Protein AF-A0A8C7WS05-F1 (afdb_monomer_lite)

InterPro domains:
  IPR001604 DNA/RNA non-specific endonuclease/pyrophosphatase/phosphodiesterase domain [PF01223] (10-135)
  IPR001604 DNA/RNA non-specific endonuclease/pyrophosphatase/phosphodiesterase domain [SM00892] (2-169)
  IPR020821 ENPP1-3/EXOG-like, endonuclease/phosphodiesterase domain [SM00477] (4-166)
  IPR039015 Endonuclease domain-containing 1 protein [PTHR21472] (6-202)
  IPR044925 His-Me finger superfamily [SSF54060] (11-154)
  IPR044929 DNA/RNA non-specific endonuclease superfamily [G3DSA:3.40.570.10] (1-178)

Sequence (206 aa):
MKTDNKKQGAYKNQASNFDYKNNGIYDRGHLCPRSYGSTPTAKTSTFTLTNVVPQVESFNQGSWEKMETCVKCFMEKFCKNNNGVTEGYVVTGAQPGTEKLKNRVNIPSLMWSAFCCYSDDQKEWLASAHWGENVPDEPKDKYLQTKSLNDLNEAMNKLYKDLKEKTFSVFPGTKCPPDMNVAMSYPKLDKSCKCPPPTFKQRQTK

Organism: NCBI:txid183150

Radius of gyration: 19.46 Å; chains: 1; bounding box: 47×50×61 Å

Structure (mmCIF, N/CA/C/O backbone):
data_AF-A0A8C7WS05-F1
#
_entry.id   AF-A0A8C7WS05-F1
#
loop_
_atom_site.group_PDB
_atom_site.id
_atom_site.type_symbol
_atom_site.label_atom_id
_atom_site.label_alt_id
_atom_site.label_comp_id
_atom_site.label_asym_id
_atom_site.label_entity_id
_atom_site.label_seq_id
_atom_site.pdbx_PDB_ins_code
_atom_site.Cartn_x
_atom_site.Cartn_y
_atom_site.Cartn_z
_atom_site.occupancy
_atom_site.B_iso_or_equiv
_atom_site.auth_seq_id
_atom_site.auth_comp_id
_atom_site.auth_asym_id
_atom_site.auth_atom_id
_atom_site.pdbx_PDB_model_num
ATOM 1 N N . MET A 1 1 ? 27.016 -33.790 -0.351 1.00 34.72 1 MET A N 1
ATOM 2 C CA . MET A 1 1 ? 26.845 -32.377 -0.755 1.00 34.72 1 MET A CA 1
ATOM 3 C C . MET A 1 1 ? 25.880 -32.332 -1.927 1.00 34.72 1 MET A C 1
ATOM 5 O O . MET A 1 1 ? 26.248 -32.754 -3.013 1.00 34.72 1 MET A O 1
ATOM 9 N N . LYS A 1 2 ? 24.622 -31.937 -1.694 1.00 35.09 2 LYS A N 1
ATOM 10 C CA . LYS A 1 2 ? 23.654 -31.732 -2.778 1.00 35.09 2 LYS A CA 1
ATOM 11 C C . LYS A 1 2 ? 23.956 -30.372 -3.402 1.00 35.09 2 LYS A C 1
ATOM 13 O O . LYS A 1 2 ? 24.044 -29.378 -2.692 1.00 35.09 2 LYS A O 1
ATOM 18 N N . THR A 1 3 ? 24.200 -30.362 -4.701 1.00 35.72 3 THR A N 1
ATOM 19 C CA . THR A 1 3 ? 24.420 -29.164 -5.508 1.00 35.72 3 THR A CA 1
ATOM 20 C C . THR A 1 3 ? 23.175 -28.281 -5.452 1.00 35.72 3 THR A C 1
ATOM 22 O O . THR A 1 3 ? 22.155 -28.604 -6.057 1.00 35.72 3 THR A O 1
ATOM 25 N N . ASP A 1 4 ? 23.247 -27.174 -4.712 1.00 40.66 4 ASP A N 1
ATOM 26 C CA . ASP A 1 4 ? 22.231 -26.126 -4.759 1.00 40.66 4 ASP A CA 1
ATOM 27 C C . ASP A 1 4 ? 22.219 -25.530 -6.172 1.00 40.66 4 ASP A C 1
ATOM 29 O O . ASP A 1 4 ? 23.171 -24.865 -6.589 1.00 40.66 4 ASP A O 1
ATOM 33 N N . ASN A 1 5 ? 21.116 -25.731 -6.894 1.00 40.53 5 ASN A N 1
ATOM 34 C CA . ASN A 1 5 ? 20.777 -25.108 -8.180 1.00 40.53 5 ASN A CA 1
ATOM 35 C C . ASN A 1 5 ? 20.572 -23.578 -8.057 1.00 40.53 5 ASN A C 1
ATOM 37 O O . ASN A 1 5 ? 19.619 -23.001 -8.571 1.00 40.53 5 ASN A O 1
ATOM 41 N N . LYS A 1 6 ? 21.476 -22.873 -7.372 1.00 45.69 6 LYS A N 1
ATOM 42 C CA . LYS A 1 6 ? 21.420 -21.427 -7.110 1.00 45.69 6 LYS A CA 1
ATOM 43 C C . LYS A 1 6 ? 21.792 -20.557 -8.316 1.00 45.69 6 LYS A C 1
ATOM 45 O O . LYS A 1 6 ? 21.795 -19.334 -8.184 1.00 45.69 6 LYS A O 1
ATOM 50 N N . LYS A 1 7 ? 22.121 -21.145 -9.476 1.00 48.41 7 LYS A N 1
ATOM 51 C CA . LYS A 1 7 ? 22.611 -20.391 -10.644 1.00 48.41 7 LYS A CA 1
ATOM 52 C C . LYS A 1 7 ? 21.631 -20.187 -11.800 1.00 48.41 7 LYS A C 1
ATOM 54 O O . LYS A 1 7 ? 21.885 -19.270 -12.565 1.00 48.41 7 LYS A O 1
ATOM 59 N N . GLN A 1 8 ? 20.515 -20.900 -11.918 1.00 55.56 8 GLN A N 1
ATOM 60 C CA . GLN A 1 8 ? 19.557 -20.688 -13.017 1.00 55.56 8 GLN A CA 1
ATOM 61 C C . GLN A 1 8 ? 18.208 -21.297 -12.633 1.00 55.56 8 GLN A C 1
ATOM 63 O O . GLN A 1 8 ? 18.103 -22.501 -12.439 1.00 55.56 8 GLN A O 1
ATOM 68 N N . GLY A 1 9 ? 17.174 -20.474 -12.497 1.00 55.72 9 GLY A N 1
ATOM 69 C CA . GLY A 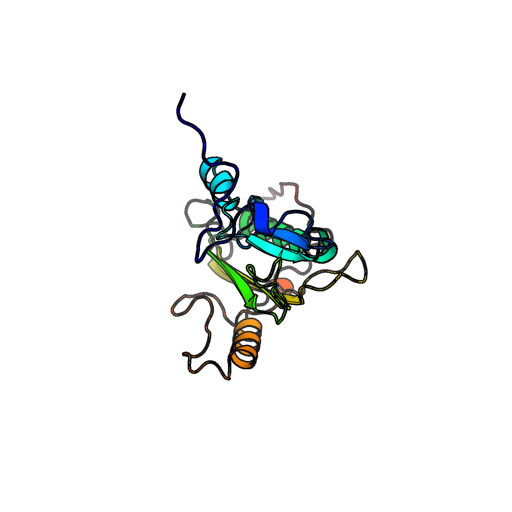1 9 ? 15.849 -20.954 -12.118 1.00 55.72 9 GLY A CA 1
ATOM 70 C C . GLY A 1 9 ? 14.818 -19.854 -12.258 1.00 55.72 9 GLY A C 1
ATOM 71 O O . GLY A 1 9 ? 14.294 -19.348 -11.271 1.00 55.72 9 GLY A O 1
ATOM 72 N N . ALA A 1 10 ? 14.586 -19.423 -13.492 1.00 63.16 10 ALA A N 1
ATOM 73 C CA . ALA A 1 10 ? 13.460 -18.569 -13.811 1.00 63.16 10 ALA A CA 1
ATOM 74 C C . ALA A 1 10 ? 12.171 -19.379 -13.590 1.00 63.16 10 ALA A C 1
ATOM 76 O O . ALA A 1 10 ? 11.814 -20.214 -14.419 1.00 63.16 10 ALA A O 1
ATOM 77 N N . TYR A 1 11 ? 11.484 -19.177 -12.464 1.00 77.81 11 TYR A N 1
ATOM 78 C CA . TYR A 1 11 ? 10.151 -19.752 -12.265 1.00 77.81 11 TYR A CA 1
ATOM 79 C C . TYR A 1 11 ? 9.223 -19.256 -13.381 1.00 77.81 11 TYR A C 1
ATOM 81 O O . TYR A 1 11 ? 9.260 -18.081 -13.731 1.00 77.81 11 TYR A O 1
ATOM 89 N N . LYS A 1 12 ? 8.396 -20.116 -13.984 1.00 82.75 12 LYS A N 1
ATOM 90 C CA . LYS A 1 12 ? 7.615 -19.722 -15.174 1.00 82.75 12 LYS A CA 1
ATOM 91 C C . LYS A 1 12 ? 6.660 -18.551 -14.898 1.00 82.75 12 LYS A C 1
ATOM 93 O O . LYS A 1 12 ? 6.641 -17.598 -15.667 1.00 82.75 12 LYS A O 1
ATOM 98 N N . ASN A 1 13 ? 5.936 -18.614 -13.781 1.00 87.56 13 ASN A N 1
ATOM 99 C CA . ASN A 1 13 ? 4.863 -17.675 -13.428 1.00 87.56 13 ASN A CA 1
ATOM 100 C C . ASN A 1 13 ? 5.180 -16.849 -12.168 1.00 87.56 13 ASN A C 1
ATOM 102 O O . ASN A 1 13 ? 4.275 -16.297 -11.552 1.00 87.56 13 ASN A O 1
ATOM 106 N N . GLN A 1 14 ? 6.446 -16.803 -11.745 1.00 88.56 14 GLN A N 1
ATOM 107 C CA . GLN A 1 14 ? 6.856 -16.096 -10.534 1.00 88.56 14 GLN A CA 1
ATOM 108 C C . GLN A 1 14 ? 8.210 -15.415 -10.737 1.00 88.56 14 GLN A C 1
ATOM 110 O O . GLN A 1 14 ? 9.072 -15.893 -11.481 1.00 88.56 14 GLN A O 1
ATOM 115 N N . ALA A 1 15 ? 8.399 -14.291 -10.053 1.00 92.81 15 ALA A N 1
ATOM 116 C CA . ALA A 1 15 ? 9.675 -13.605 -10.013 1.00 92.81 15 ALA A CA 1
ATOM 117 C C . ALA A 1 15 ? 10.734 -14.399 -9.230 1.00 92.81 15 ALA A C 1
ATOM 119 O O . ALA A 1 15 ? 10.452 -15.159 -8.302 1.00 92.81 15 ALA A O 1
ATOM 120 N N . SER A 1 16 ? 11.986 -14.172 -9.593 1.00 93.19 16 SER A N 1
ATOM 121 C CA . SER A 1 16 ? 13.177 -14.677 -8.926 1.00 93.19 16 SER A CA 1
ATOM 122 C C . SER A 1 16 ? 14.056 -13.509 -8.478 1.00 93.19 16 SER A C 1
ATOM 124 O O . SER A 1 16 ? 13.946 -12.389 -8.978 1.00 93.19 16 SER A O 1
ATOM 126 N N . ASN A 1 17 ? 15.007 -13.765 -7.578 1.00 91.88 17 ASN A N 1
ATOM 127 C CA . ASN A 1 17 ? 15.977 -12.741 -7.175 1.00 91.88 17 ASN A CA 1
ATOM 128 C C . ASN A 1 17 ? 16.785 -12.187 -8.359 1.00 91.88 17 ASN A C 1
ATOM 130 O O . ASN A 1 17 ? 17.286 -11.068 -8.278 1.00 91.88 17 ASN A O 1
ATOM 134 N N . PHE A 1 18 ? 16.937 -12.965 -9.435 1.00 91.25 18 PHE A N 1
ATOM 135 C CA . PHE A 1 18 ? 17.626 -12.518 -10.637 1.00 91.25 18 PHE A CA 1
ATOM 136 C C . PHE A 1 18 ? 16.859 -11.404 -11.349 1.00 91.25 18 PHE A C 1
ATOM 138 O O . PHE A 1 18 ? 17.498 -10.485 -11.854 1.00 91.25 18 PHE A O 1
ATOM 145 N N . ASP A 1 19 ? 15.525 -11.438 -11.343 1.00 93.00 19 ASP A N 1
ATOM 146 C CA . ASP A 1 19 ? 14.687 -10.449 -12.031 1.00 93.00 19 ASP A CA 1
ATOM 147 C C . ASP A 1 19 ? 14.886 -9.029 -11.466 1.00 93.00 19 ASP A C 1
ATOM 149 O O . ASP A 1 19 ? 14.880 -8.059 -12.217 1.00 93.00 19 ASP A O 1
ATOM 153 N N . TYR A 1 20 ? 15.213 -8.927 -10.172 1.00 93.38 20 TYR A N 1
ATOM 154 C CA . TYR A 1 20 ? 15.467 -7.674 -9.449 1.00 93.38 20 TYR A CA 1
ATOM 155 C C . TYR A 1 20 ? 16.956 -7.295 -9.320 1.00 93.38 20 TYR A C 1
ATOM 157 O O . TYR A 1 20 ? 17.299 -6.417 -8.538 1.00 93.38 20 TYR A O 1
ATOM 165 N N . LYS A 1 21 ? 17.885 -7.967 -10.016 1.00 90.38 21 LYS A N 1
ATOM 166 C CA . LYS A 1 21 ? 19.298 -7.525 -10.044 1.00 90.38 21 LYS A CA 1
ATOM 167 C C . LYS A 1 21 ? 19.491 -6.380 -11.037 1.00 90.38 21 LYS A C 1
ATOM 169 O O . LYS A 1 21 ? 19.059 -6.538 -12.179 1.00 90.38 21 LYS A O 1
ATOM 174 N N . ASN A 1 22 ? 20.248 -5.347 -10.658 1.00 88.00 22 ASN A N 1
ATOM 175 C CA . ASN A 1 22 ? 20.546 -4.166 -11.486 1.00 88.00 22 ASN A CA 1
ATOM 176 C C . ASN A 1 22 ? 19.261 -3.488 -11.990 1.00 88.00 22 ASN A C 1
ATOM 178 O O . ASN A 1 22 ? 19.106 -3.214 -13.175 1.00 88.00 22 ASN A O 1
ATOM 182 N N . ASN A 1 23 ? 18.310 -3.296 -11.082 1.00 85.94 23 ASN A N 1
ATOM 183 C CA . ASN A 1 23 ? 16.958 -2.801 -11.327 1.00 85.94 23 ASN A CA 1
ATOM 184 C C . ASN A 1 23 ? 16.858 -1.264 -11.389 1.00 85.94 23 ASN A C 1
ATOM 186 O O . ASN A 1 23 ? 15.754 -0.736 -11.344 1.00 85.94 23 ASN A O 1
ATOM 190 N N . GLY A 1 24 ? 17.975 -0.547 -11.545 1.00 92.88 24 GLY A N 1
ATOM 191 C CA . GLY A 1 24 ? 17.982 0.907 -11.725 1.00 92.88 24 GLY A CA 1
ATOM 192 C C . GLY A 1 24 ? 17.381 1.639 -10.526 1.00 92.88 24 GLY A C 1
ATOM 193 O O . GLY A 1 24 ? 17.821 1.423 -9.405 1.00 92.88 24 GLY A O 1
ATOM 194 N N . ILE A 1 25 ? 16.375 2.477 -10.783 1.00 95.00 25 ILE A N 1
ATOM 195 C CA . ILE A 1 25 ? 15.677 3.294 -9.775 1.00 95.00 25 ILE A CA 1
ATOM 196 C C . ILE A 1 25 ? 14.592 2.534 -8.999 1.00 95.00 25 ILE A C 1
ATOM 198 O O . ILE A 1 25 ? 13.807 3.156 -8.289 1.00 95.00 25 ILE A O 1
ATOM 202 N N . TYR A 1 26 ? 14.447 1.226 -9.213 1.00 97.75 26 TYR A N 1
ATOM 203 C CA . TYR A 1 26 ? 13.379 0.447 -8.598 1.00 97.75 26 TYR A CA 1
ATOM 204 C C . TYR A 1 26 ? 13.892 -0.305 -7.377 1.00 97.75 26 TYR A C 1
ATOM 206 O O . TYR A 1 26 ? 14.871 -1.038 -7.454 1.00 97.75 26 TYR A O 1
ATOM 214 N N . ASP A 1 27 ? 13.157 -0.225 -6.282 1.00 97.38 27 ASP A N 1
ATOM 215 C CA . ASP A 1 27 ? 13.285 -1.081 -5.118 1.00 97.38 27 ASP A CA 1
ATOM 216 C C . ASP A 1 27 ? 12.450 -2.359 -5.250 1.00 97.38 27 ASP A C 1
ATOM 218 O O . ASP A 1 27 ? 11.583 -2.522 -6.116 1.00 97.38 27 ASP A O 1
ATOM 222 N N . ARG A 1 28 ? 12.706 -3.286 -4.324 1.00 97.44 28 ARG A N 1
ATOM 223 C CA . ARG A 1 28 ? 11.792 -4.386 -3.997 1.00 97.44 28 ARG A CA 1
ATOM 224 C C . ARG A 1 28 ? 10.699 -3.866 -3.058 1.00 97.44 28 ARG A C 1
ATOM 226 O O . ARG A 1 28 ? 10.760 -4.099 -1.850 1.00 97.44 28 ARG A O 1
ATOM 233 N N . GLY A 1 29 ? 9.725 -3.161 -3.625 1.00 97.62 29 GLY A N 1
ATOM 234 C CA . GLY A 1 29 ? 8.589 -2.601 -2.895 1.00 97.62 29 GLY A CA 1
ATOM 235 C C . GLY A 1 29 ? 7.668 -3.697 -2.377 1.00 97.62 29 GLY A C 1
ATOM 236 O O . GLY A 1 29 ? 7.198 -4.525 -3.159 1.00 97.62 29 GLY A O 1
ATOM 237 N N . HIS A 1 30 ? 7.442 -3.743 -1.065 1.00 97.75 30 HIS A N 1
ATOM 238 C CA . HIS A 1 30 ? 6.565 -4.742 -0.456 1.00 97.75 30 HIS A CA 1
ATOM 239 C C . HIS A 1 30 ? 5.108 -4.286 -0.574 1.00 97.75 30 HIS A C 1
ATOM 241 O O . HIS A 1 30 ? 4.800 -3.139 -0.277 1.00 97.75 30 HIS A O 1
ATOM 247 N N . LEU A 1 31 ? 4.201 -5.185 -0.959 1.00 97.56 31 LEU A N 1
ATOM 248 C CA . LEU A 1 31 ? 2.765 -4.896 -0.945 1.00 97.56 31 LEU A CA 1
ATOM 249 C C . LEU A 1 31 ? 2.235 -4.918 0.493 1.00 97.56 31 LEU A C 1
ATOM 251 O O . LEU A 1 31 ? 1.620 -3.957 0.948 1.00 97.56 31 LEU A O 1
ATOM 255 N N . CYS A 1 32 ? 2.490 -6.012 1.215 1.00 96.00 32 CYS A N 1
ATOM 256 C CA . CYS A 1 32 ? 2.273 -6.119 2.653 1.00 96.00 32 CYS A CA 1
ATOM 257 C C . CYS A 1 32 ? 3.589 -5.812 3.386 1.00 96.00 32 CYS A C 1
ATOM 259 O O . CYS A 1 32 ? 4.535 -6.610 3.280 1.00 96.00 32 CYS A O 1
ATOM 261 N N . PRO A 1 33 ? 3.691 -4.689 4.116 1.00 95.62 33 PRO A N 1
ATOM 262 C CA . PRO A 1 33 ? 4.947 -4.276 4.718 1.00 95.62 33 PRO A CA 1
ATOM 263 C C . PRO A 1 33 ? 5.327 -5.146 5.910 1.00 95.62 33 PRO A C 1
ATOM 265 O O . PRO A 1 33 ? 4.514 -5.490 6.774 1.00 95.62 33 PRO A O 1
ATOM 268 N N . ARG A 1 34 ? 6.630 -5.414 6.038 1.00 94.75 34 ARG A N 1
ATOM 269 C CA . ARG A 1 34 ? 7.207 -6.125 7.189 1.00 94.75 34 ARG A CA 1
ATOM 270 C C . ARG A 1 34 ? 6.786 -5.508 8.525 1.00 94.75 34 ARG A C 1
ATOM 272 O O . ARG A 1 34 ? 6.642 -6.222 9.517 1.00 94.75 34 ARG A O 1
ATOM 279 N N . SER A 1 35 ? 6.642 -4.185 8.580 1.00 92.94 35 SER A N 1
ATOM 280 C CA . SER A 1 35 ? 6.364 -3.442 9.812 1.00 92.94 35 SER A CA 1
ATOM 281 C C . SER A 1 35 ? 5.022 -3.814 10.455 1.00 92.94 35 SER A C 1
ATOM 283 O O . SER A 1 35 ? 4.886 -3.603 11.664 1.00 92.94 35 SER A O 1
ATOM 285 N N . TYR A 1 36 ? 4.081 -4.395 9.698 1.00 93.75 36 TYR A N 1
ATOM 286 C CA . TYR A 1 36 ? 2.746 -4.786 10.175 1.00 93.75 36 TYR A CA 1
ATOM 287 C C . TYR A 1 36 ? 2.731 -6.190 10.792 1.00 93.75 36 TYR A C 1
ATOM 289 O O . TYR A 1 36 ? 1.821 -6.532 11.543 1.00 93.75 36 TYR A O 1
ATOM 297 N N . GLY A 1 37 ? 3.755 -7.009 10.531 1.00 92.12 37 GLY A N 1
ATOM 298 C CA . GLY A 1 37 ? 3.871 -8.337 11.128 1.00 92.12 37 GLY A CA 1
ATOM 299 C C . GLY A 1 37 ? 4.088 -8.265 12.643 1.00 92.12 37 GLY A C 1
ATOM 300 O O . GLY A 1 37 ? 5.036 -7.633 13.112 1.00 92.12 37 GLY A O 1
ATOM 301 N N . SER A 1 38 ? 3.256 -8.964 13.414 1.00 89.25 38 SER A N 1
ATOM 302 C CA . SER A 1 38 ? 3.345 -9.023 14.882 1.00 89.25 38 SER A CA 1
ATOM 303 C C . SER A 1 38 ? 4.382 -10.033 15.392 1.00 89.25 38 SER A C 1
ATOM 305 O O . SER A 1 38 ? 4.962 -9.837 16.458 1.00 89.25 38 SER A O 1
ATOM 307 N N . THR A 1 39 ? 4.684 -11.080 14.617 1.00 94.25 39 THR A N 1
ATOM 308 C CA . THR A 1 39 ? 5.643 -12.140 14.980 1.00 94.25 39 THR A CA 1
ATOM 309 C C . THR A 1 39 ? 6.856 -12.171 14.041 1.00 94.25 39 THR A C 1
ATOM 311 O O . THR A 1 39 ? 6.765 -11.714 12.898 1.00 94.25 39 THR A O 1
ATOM 314 N N . PRO A 1 40 ? 8.006 -12.736 14.460 1.00 96.00 40 PRO A N 1
ATOM 315 C CA . PRO A 1 40 ? 9.160 -12.923 13.574 1.00 96.00 40 PRO A CA 1
ATOM 316 C C . PRO A 1 40 ? 8.836 -13.723 12.305 1.00 96.00 40 PRO A C 1
ATOM 318 O O . PRO A 1 40 ? 9.321 -13.384 11.224 1.00 96.00 40 PRO A O 1
ATOM 321 N N . THR A 1 41 ? 7.975 -14.738 12.417 1.00 97.00 41 THR A N 1
ATOM 322 C CA . THR A 1 41 ? 7.514 -15.546 11.280 1.00 97.00 41 THR A CA 1
ATOM 323 C C . THR A 1 41 ? 6.681 -14.710 10.313 1.00 97.00 41 THR A C 1
ATOM 325 O O . THR A 1 41 ? 6.981 -14.704 9.122 1.00 97.00 41 THR A O 1
ATOM 328 N N . ALA A 1 42 ? 5.715 -13.931 10.818 1.00 94.56 42 ALA A N 1
ATOM 329 C CA . ALA A 1 42 ? 4.898 -13.037 9.993 1.00 94.56 42 ALA A CA 1
ATOM 330 C C . ALA A 1 42 ? 5.746 -11.962 9.295 1.00 94.56 42 ALA A C 1
ATOM 332 O O . ALA A 1 42 ? 5.546 -11.663 8.123 1.00 94.56 42 ALA A O 1
ATOM 333 N N . LYS A 1 43 ? 6.751 -11.409 9.986 1.00 95.31 43 LYS A N 1
ATOM 334 C CA . LYS A 1 43 ? 7.702 -10.465 9.381 1.00 95.31 43 LYS A CA 1
ATOM 335 C C . LYS A 1 43 ? 8.503 -11.128 8.264 1.00 95.31 43 LYS A C 1
ATOM 337 O O . LYS A 1 43 ? 8.638 -10.557 7.188 1.00 95.31 43 LYS A O 1
ATOM 342 N N . THR A 1 44 ? 9.017 -12.332 8.501 1.00 96.62 44 THR A N 1
ATOM 343 C CA . THR A 1 44 ? 9.828 -13.065 7.518 1.00 96.62 44 THR A CA 1
ATOM 344 C C . THR A 1 44 ? 9.016 -13.465 6.283 1.00 96.62 44 THR A C 1
ATOM 346 O O . THR A 1 44 ? 9.536 -13.383 5.172 1.00 96.62 44 THR A O 1
ATOM 349 N N . SER A 1 45 ? 7.734 -13.819 6.430 1.00 96.00 45 SER A N 1
ATOM 350 C CA . SER A 1 45 ? 6.883 -14.198 5.290 1.00 96.00 45 SER A CA 1
ATOM 351 C C . SER A 1 45 ? 6.627 -13.056 4.298 1.00 96.00 45 SER A C 1
ATOM 353 O O . SER A 1 45 ? 6.342 -13.323 3.129 1.00 96.00 45 SER A O 1
ATOM 355 N N . THR A 1 46 ? 6.779 -11.792 4.717 1.00 96.00 46 THR A N 1
ATOM 356 C CA . THR A 1 46 ? 6.623 -10.630 3.817 1.00 96.00 46 THR A CA 1
ATOM 357 C C . THR A 1 46 ? 7.722 -10.526 2.755 1.00 96.00 46 THR A C 1
ATOM 359 O O . THR A 1 46 ? 7.483 -9.948 1.702 1.00 96.00 46 THR A O 1
ATOM 362 N N . PHE A 1 47 ? 8.889 -11.146 2.958 1.00 95.69 47 PHE A N 1
ATOM 363 C CA . PHE A 1 47 ? 10.026 -11.066 2.028 1.00 95.69 47 PHE A CA 1
ATOM 364 C C . PHE A 1 47 ? 9.910 -11.994 0.804 1.00 95.69 47 PHE A C 1
ATOM 366 O O . PHE A 1 47 ? 10.857 -12.136 0.024 1.00 95.69 47 PHE A O 1
ATOM 373 N N . THR A 1 48 ? 8.772 -12.669 0.630 1.00 95.06 48 THR A N 1
ATOM 374 C CA . THR A 1 48 ? 8.513 -13.493 -0.555 1.00 95.06 48 THR A CA 1
ATOM 375 C C . THR A 1 48 ? 8.298 -12.610 -1.785 1.00 95.06 48 THR A C 1
ATOM 377 O O . THR A 1 48 ? 7.643 -11.577 -1.717 1.00 95.06 48 THR A O 1
ATOM 380 N N . LEU A 1 49 ? 8.801 -13.027 -2.953 1.00 95.06 49 LEU A N 1
ATOM 381 C CA . LEU A 1 49 ? 8.645 -12.242 -4.190 1.00 95.06 49 LEU A CA 1
ATOM 382 C C . LEU A 1 49 ? 7.209 -12.222 -4.744 1.00 95.06 49 LEU A C 1
ATOM 384 O O . LEU A 1 49 ? 6.927 -11.478 -5.671 1.00 95.06 49 LEU A O 1
ATOM 388 N N . THR A 1 50 ? 6.297 -13.015 -4.179 1.00 94.62 50 THR A N 1
ATOM 389 C CA . THR A 1 50 ? 4.848 -12.909 -4.420 1.00 94.62 50 THR A CA 1
ATOM 390 C C . THR A 1 50 ? 4.221 -11.700 -3.724 1.00 94.62 50 THR A C 1
ATOM 392 O O . THR A 1 50 ? 3.098 -11.335 -4.044 1.00 94.62 50 THR A O 1
ATOM 395 N N . ASN A 1 51 ? 4.940 -11.082 -2.783 1.00 97.06 51 ASN A N 1
ATOM 396 C CA . ASN A 1 51 ? 4.549 -9.878 -2.052 1.00 97.06 51 ASN A CA 1
ATOM 397 C C . ASN A 1 51 ? 5.371 -8.645 -2.484 1.00 97.06 51 ASN A C 1
ATOM 399 O O . ASN A 1 51 ? 5.385 -7.641 -1.780 1.00 97.06 51 ASN A O 1
ATOM 403 N N . VAL A 1 52 ? 6.105 -8.718 -3.600 1.00 97.06 52 VAL A N 1
ATOM 404 C CA . VAL A 1 52 ? 7.037 -7.666 -4.027 1.00 97.06 52 VAL A CA 1
ATOM 405 C C . VAL A 1 52 ? 6.723 -7.208 -5.446 1.00 97.06 52 VAL A C 1
ATOM 407 O O . VAL A 1 52 ? 6.525 -8.030 -6.338 1.00 97.06 52 VAL A O 1
ATOM 410 N N . VAL A 1 53 ? 6.761 -5.896 -5.670 1.00 97.81 53 VAL A N 1
ATOM 411 C CA . VAL A 1 53 ? 6.674 -5.252 -6.988 1.00 97.81 53 VAL A CA 1
ATOM 412 C C . VAL A 1 53 ? 7.875 -4.319 -7.210 1.00 97.81 53 VAL A C 1
ATOM 414 O O . VAL A 1 53 ? 8.498 -3.887 -6.240 1.00 97.81 53 VAL A O 1
ATOM 417 N N . PRO A 1 54 ? 8.268 -4.028 -8.463 1.00 98.25 54 PRO A N 1
ATOM 418 C CA . PRO A 1 54 ? 9.216 -2.954 -8.753 1.00 98.25 54 PRO A CA 1
ATOM 419 C C . PRO A 1 54 ? 8.602 -1.604 -8.370 1.00 98.25 54 PRO A C 1
ATOM 421 O O . PRO A 1 54 ? 7.643 -1.161 -8.997 1.00 98.25 54 PRO A O 1
ATOM 424 N N . GLN A 1 55 ? 9.133 -0.951 -7.345 1.00 98.44 55 GLN A N 1
ATOM 425 C CA . GLN A 1 55 ? 8.603 0.324 -6.853 1.00 98.44 55 GLN A CA 1
ATOM 426 C C . GLN A 1 55 ? 9.681 1.392 -6.960 1.00 98.44 55 GLN A C 1
ATOM 428 O O . GLN A 1 55 ? 10.817 1.117 -6.597 1.00 98.44 55 GLN A O 1
ATOM 433 N N . VAL A 1 56 ? 9.373 2.578 -7.482 1.00 98.00 56 VAL A N 1
ATOM 434 C CA . VAL A 1 56 ? 10.366 3.654 -7.608 1.00 98.00 56 VAL A CA 1
ATOM 435 C C . VAL A 1 56 ? 10.939 3.984 -6.230 1.00 98.00 56 VAL A C 1
ATOM 437 O O . VAL A 1 56 ? 10.185 4.182 -5.282 1.00 98.00 56 VAL A O 1
ATOM 440 N N . GLU A 1 57 ? 12.264 4.039 -6.121 1.00 96.50 57 GLU A N 1
ATOM 441 C CA . GLU A 1 57 ? 13.007 4.150 -4.861 1.00 96.50 57 GLU A CA 1
ATOM 442 C C . GLU A 1 57 ? 12.521 5.328 -4.007 1.00 96.50 57 GLU A C 1
ATOM 444 O O . GLU A 1 57 ? 12.168 5.155 -2.840 1.00 96.50 57 GLU A O 1
ATOM 449 N N . SER A 1 58 ? 12.406 6.518 -4.606 1.00 95.94 58 SER A N 1
ATOM 450 C CA . SER A 1 58 ? 11.949 7.715 -3.892 1.00 95.94 58 SER A CA 1
ATOM 451 C C . SER A 1 58 ? 10.471 7.674 -3.507 1.00 95.94 58 SER A C 1
ATOM 453 O O . SER A 1 58 ? 10.098 8.334 -2.544 1.00 95.94 58 SER A O 1
ATOM 455 N N . PHE A 1 59 ? 9.640 6.893 -4.202 1.00 97.12 59 PHE A N 1
ATOM 456 C CA . PHE A 1 59 ? 8.249 6.655 -3.816 1.00 97.12 59 PHE A CA 1
ATOM 457 C C . PHE A 1 59 ? 8.156 5.643 -2.667 1.00 97.12 59 PHE A C 1
ATOM 459 O O . PHE A 1 59 ? 7.488 5.906 -1.667 1.00 97.12 59 PHE A O 1
ATOM 466 N N . ASN A 1 60 ? 8.879 4.522 -2.781 1.00 97.75 60 ASN A N 1
ATOM 467 C CA . ASN A 1 60 ? 8.954 3.449 -1.786 1.00 97.75 60 ASN A CA 1
ATOM 468 C C . ASN A 1 60 ? 9.458 3.963 -0.429 1.00 97.75 60 ASN A C 1
ATOM 470 O O . ASN A 1 60 ? 8.761 3.841 0.573 1.00 97.75 60 ASN A O 1
ATOM 474 N N . GLN A 1 61 ? 10.635 4.592 -0.416 1.00 94.88 61 GLN A N 1
ATOM 475 C CA . GLN A 1 61 ? 11.292 5.132 0.786 1.00 94.88 61 GLN A CA 1
ATOM 476 C C . GLN A 1 61 ? 10.770 6.529 1.180 1.00 94.88 61 GLN A C 1
ATOM 478 O O . GLN A 1 61 ? 11.224 7.140 2.145 1.00 94.88 61 GLN A O 1
ATOM 483 N N . GLY A 1 62 ? 9.862 7.093 0.380 1.00 93.62 62 GLY A N 1
ATOM 484 C CA . GLY A 1 62 ? 9.306 8.427 0.568 1.00 93.62 62 GLY A CA 1
ATOM 485 C C . GLY A 1 62 ? 7.864 8.371 1.043 1.00 93.62 62 GLY A C 1
ATOM 486 O O . GLY A 1 62 ? 7.570 8.004 2.180 1.00 93.62 62 GLY A O 1
ATOM 487 N N . SER A 1 63 ? 6.946 8.821 0.193 1.00 93.75 63 SER A N 1
ATOM 488 C CA . SER A 1 63 ? 5.535 8.964 0.553 1.00 93.75 63 SER A CA 1
ATOM 489 C C . SER A 1 63 ? 4.845 7.635 0.877 1.00 93.75 63 SER A C 1
ATOM 491 O O . SER A 1 63 ? 3.937 7.640 1.713 1.00 93.75 63 SER A O 1
ATOM 493 N N . TRP A 1 64 ? 5.286 6.510 0.296 1.00 96.12 64 TRP A N 1
ATOM 494 C CA . TRP A 1 64 ? 4.734 5.187 0.600 1.00 96.12 64 TRP A CA 1
ATOM 495 C C . TRP A 1 64 ? 5.113 4.713 2.009 1.00 96.12 64 TRP A C 1
ATOM 497 O O . TRP A 1 64 ? 4.217 4.457 2.811 1.00 96.12 64 TRP A O 1
ATOM 507 N N . GLU A 1 65 ? 6.403 4.697 2.371 1.00 94.25 65 GLU A N 1
ATOM 508 C CA . GLU A 1 65 ? 6.854 4.355 3.733 1.00 94.25 65 GLU A CA 1
ATOM 509 C C . GLU A 1 65 ? 6.200 5.251 4.798 1.00 94.25 65 GLU A C 1
ATOM 511 O O . GLU A 1 65 ? 5.761 4.774 5.854 1.00 94.25 65 GLU A O 1
ATOM 516 N N . LYS A 1 66 ? 6.097 6.560 4.529 1.00 91.00 66 LYS A N 1
ATOM 517 C CA . LYS A 1 66 ? 5.425 7.497 5.441 1.00 91.00 66 LYS A CA 1
ATOM 518 C C . LYS A 1 66 ? 3.955 7.121 5.630 1.00 91.00 66 LYS A C 1
ATOM 520 O O . LYS A 1 66 ? 3.491 7.074 6.768 1.00 91.00 66 LYS A O 1
ATOM 525 N N . MET A 1 67 ? 3.235 6.808 4.547 1.00 92.69 67 MET A N 1
ATOM 526 C CA . MET A 1 67 ? 1.848 6.334 4.613 1.00 92.69 67 MET A CA 1
ATOM 527 C C . MET A 1 67 ? 1.742 5.049 5.441 1.00 92.69 67 MET A C 1
ATOM 529 O O . MET A 1 67 ? 0.946 5.004 6.380 1.00 92.69 67 MET A O 1
ATOM 533 N N . GLU A 1 68 ? 2.587 4.049 5.176 1.00 94.81 68 GLU A N 1
ATOM 534 C CA . GLU A 1 68 ? 2.575 2.780 5.911 1.00 94.81 68 GLU A CA 1
ATOM 535 C C . GLU A 1 68 ? 2.808 2.993 7.412 1.00 94.81 68 GLU A C 1
ATOM 537 O O . GLU A 1 68 ? 2.112 2.401 8.245 1.00 94.81 68 GLU A O 1
ATOM 542 N N . THR A 1 69 ? 3.749 3.873 7.758 1.00 91.12 69 THR A N 1
ATOM 543 C CA . THR A 1 69 ? 4.081 4.249 9.139 1.00 91.12 69 THR A CA 1
ATOM 544 C C . THR A 1 69 ? 2.912 4.951 9.826 1.00 91.12 69 THR A C 1
ATOM 546 O O . THR A 1 69 ? 2.538 4.587 10.945 1.00 91.12 69 THR A O 1
ATOM 549 N N . CYS A 1 70 ? 2.296 5.919 9.146 1.00 88.12 70 CYS A N 1
ATOM 550 C CA . CYS A 1 70 ? 1.127 6.642 9.633 1.00 88.12 70 CYS A CA 1
ATOM 551 C C . CYS A 1 70 ? -0.058 5.690 9.891 1.00 88.12 70 CYS A C 1
ATOM 553 O O . CYS A 1 70 ? -0.646 5.713 10.975 1.00 88.12 70 CYS A O 1
ATOM 555 N N . VAL A 1 71 ? -0.374 4.808 8.935 1.00 90.75 71 VAL A N 1
ATOM 556 C CA . VAL A 1 71 ? -1.459 3.820 9.057 1.00 90.75 71 VAL A CA 1
ATOM 557 C C . VAL A 1 71 ? -1.188 2.839 10.199 1.00 90.75 71 VAL A C 1
ATOM 559 O O . VAL A 1 71 ? -2.086 2.560 10.992 1.00 90.75 71 VAL A O 1
ATOM 562 N N . LYS A 1 72 ? 0.054 2.372 10.369 1.00 91.62 72 LYS A N 1
ATOM 563 C CA . LYS A 1 72 ? 0.422 1.521 11.509 1.00 91.62 72 LYS A CA 1
ATOM 564 C C . LYS A 1 72 ? 0.184 2.212 12.850 1.00 91.62 72 LYS A C 1
ATOM 566 O O . LYS A 1 72 ? -0.482 1.642 13.710 1.00 91.62 72 LYS A O 1
ATOM 571 N N . CYS A 1 73 ? 0.713 3.425 13.020 1.00 88.25 73 CYS A N 1
ATOM 572 C CA . CYS A 1 73 ? 0.566 4.209 14.252 1.00 88.25 73 CYS A CA 1
ATOM 573 C C . CYS A 1 73 ? -0.925 4.468 14.551 1.00 88.25 73 CYS A C 1
ATOM 575 O O . CYS A 1 73 ? -1.356 4.365 15.700 1.00 88.25 73 CYS A O 1
ATOM 577 N N . PHE A 1 74 ? -1.739 4.712 13.517 1.00 88.06 74 PHE A N 1
ATOM 578 C CA . PHE A 1 74 ? -3.190 4.821 13.655 1.00 88.06 74 PHE A CA 1
ATOM 579 C C . PHE A 1 74 ? -3.830 3.523 14.163 1.00 88.06 74 PHE A C 1
ATOM 581 O O . PHE A 1 74 ? -4.539 3.540 15.172 1.00 88.06 74 PHE A O 1
ATOM 588 N N . MET A 1 75 ? -3.559 2.393 13.502 1.00 91.50 75 MET A N 1
ATOM 589 C CA . MET A 1 75 ? -4.159 1.109 13.869 1.00 91.50 75 MET A CA 1
ATOM 590 C C . MET A 1 75 ? -3.750 0.670 15.277 1.00 91.50 75 MET A C 1
ATOM 592 O O . MET A 1 75 ? -4.598 0.267 16.068 1.00 91.50 75 MET A O 1
ATOM 596 N N . GLU A 1 76 ? -2.474 0.817 15.639 1.00 90.56 76 GLU A N 1
ATOM 597 C CA . GLU A 1 76 ? -1.977 0.492 16.981 1.00 90.56 76 GLU A CA 1
ATOM 598 C C . GLU A 1 76 ? -2.666 1.292 18.089 1.00 90.56 76 GLU A C 1
ATOM 600 O O . GLU A 1 76 ? -2.736 0.811 19.224 1.00 90.56 76 GLU A O 1
ATOM 605 N N . LYS A 1 77 ? -3.178 2.484 17.767 1.00 87.12 77 LYS A N 1
ATOM 606 C CA . LYS A 1 77 ? -3.850 3.370 18.711 1.00 87.12 77 LYS A CA 1
ATOM 607 C C . LYS A 1 77 ? -5.356 3.147 18.773 1.00 87.12 77 LYS A C 1
ATOM 609 O O . LYS A 1 77 ? -5.888 3.072 19.873 1.00 87.12 77 LYS A O 1
ATOM 614 N N . PHE A 1 78 ? -6.030 3.066 17.629 1.00 89.69 78 PHE A N 1
ATOM 615 C CA . PHE A 1 78 ? -7.495 3.135 17.575 1.00 89.69 78 PHE A CA 1
ATOM 616 C C . PHE A 1 78 ? -8.173 1.813 17.237 1.00 89.69 78 PHE A C 1
ATOM 618 O O . PHE A 1 78 ? -9.328 1.622 17.606 1.00 89.69 78 PHE A O 1
ATOM 625 N N . CYS A 1 79 ? -7.479 0.879 16.593 1.00 93.31 79 CYS A N 1
ATOM 626 C CA . CYS A 1 79 ? -8.055 -0.399 16.187 1.00 93.31 79 CYS A CA 1
ATOM 627 C C . CYS A 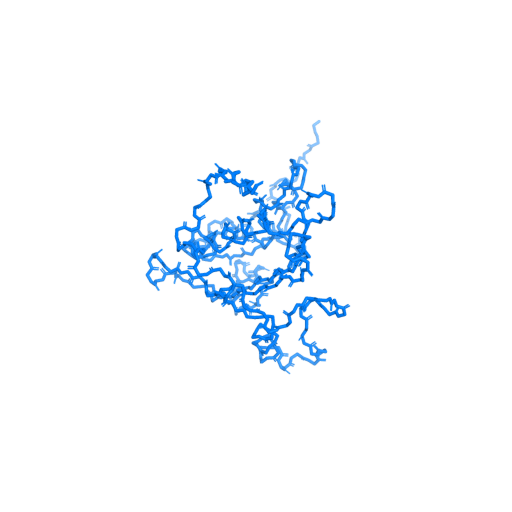1 79 ? -7.940 -1.442 17.303 1.00 93.31 79 CYS A C 1
ATOM 629 O O . CYS A 1 79 ? -7.333 -2.494 17.115 1.00 93.31 79 CYS A O 1
ATOM 631 N N . LYS A 1 80 ? -8.443 -1.124 18.500 1.00 95.00 80 LYS A N 1
ATOM 632 C CA . LYS A 1 80 ? -8.487 -2.059 19.630 1.00 95.00 80 LYS A CA 1
ATOM 633 C C . LYS A 1 80 ? -9.805 -2.816 19.623 1.00 95.00 80 LYS A C 1
ATOM 635 O O . LYS A 1 80 ? -10.858 -2.186 19.614 1.00 95.00 80 LYS A O 1
ATOM 640 N N . ASN A 1 81 ? -9.753 -4.144 19.658 1.00 94.12 81 ASN A N 1
ATOM 641 C CA . ASN A 1 81 ? -10.948 -4.951 19.887 1.00 94.12 81 ASN A CA 1
ATOM 642 C C . ASN A 1 81 ? -11.336 -4.974 21.376 1.00 94.12 81 ASN A C 1
ATOM 644 O O . ASN A 1 81 ? -10.661 -4.385 22.221 1.00 94.12 81 ASN A O 1
ATOM 648 N N . ASN A 1 82 ? -12.415 -5.683 21.711 1.00 93.81 82 ASN A N 1
ATOM 649 C CA . ASN A 1 82 ? -12.949 -5.782 23.077 1.00 93.81 82 ASN A CA 1
ATOM 650 C C . ASN A 1 82 ? -11.985 -6.406 24.108 1.00 93.81 82 ASN A C 1
ATOM 652 O O . ASN A 1 82 ? -12.221 -6.292 25.308 1.00 93.81 82 ASN A O 1
ATOM 656 N N . ASN A 1 83 ? -10.897 -7.039 23.661 1.00 94.88 83 ASN A N 1
ATOM 657 C CA . ASN A 1 83 ? -9.839 -7.573 24.518 1.00 94.88 83 ASN A CA 1
ATOM 658 C C . ASN A 1 83 ? -8.644 -6.609 24.647 1.00 94.88 83 ASN A C 1
ATOM 660 O O . ASN A 1 83 ? -7.609 -6.981 25.200 1.00 94.88 83 ASN A O 1
ATOM 664 N N . GLY A 1 84 ? -8.741 -5.391 24.102 1.00 92.69 84 GLY A N 1
ATOM 665 C CA . GLY A 1 84 ? -7.652 -4.412 24.087 1.00 92.69 84 GLY A CA 1
ATOM 666 C C . GLY A 1 84 ? -6.508 -4.765 23.128 1.00 92.69 84 GLY A C 1
ATOM 667 O O . GLY A 1 84 ? -5.426 -4.178 23.213 1.00 92.69 84 GLY A O 1
ATOM 668 N N . VAL A 1 85 ? -6.716 -5.719 22.214 1.00 94.25 85 VAL A N 1
ATOM 669 C CA . VAL A 1 85 ? -5.711 -6.158 21.234 1.00 94.25 85 VAL A CA 1
ATOM 670 C C . VAL A 1 85 ? -5.884 -5.374 19.936 1.00 94.25 85 VAL A C 1
ATOM 672 O O . VAL A 1 85 ? -7.008 -5.120 19.511 1.00 94.25 85 VAL A O 1
ATOM 675 N N . THR A 1 86 ? -4.772 -4.984 19.302 1.00 94.19 86 THR A N 1
ATOM 676 C CA . THR A 1 86 ? -4.822 -4.361 17.9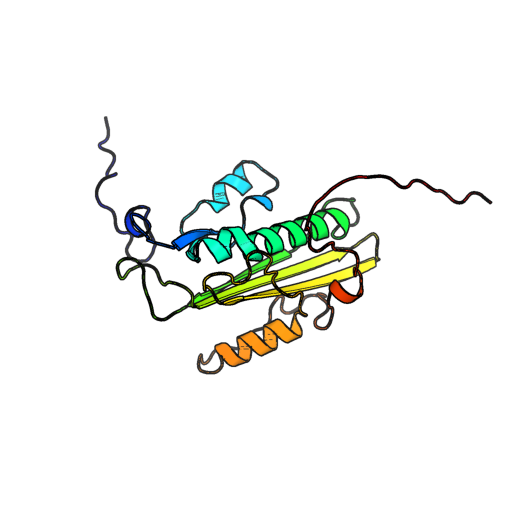71 1.00 94.19 86 THR A CA 1
ATOM 677 C C . THR A 1 86 ? -5.327 -5.369 16.942 1.00 94.19 86 THR A C 1
ATOM 679 O O . THR A 1 86 ? -4.676 -6.388 16.720 1.00 94.19 86 THR A O 1
ATOM 682 N N . GLU A 1 87 ? -6.438 -5.062 16.283 1.00 95.12 87 GLU A N 1
ATOM 683 C CA . GLU A 1 87 ? -7.049 -5.898 15.254 1.00 95.12 87 GLU A CA 1
ATOM 684 C C . GLU A 1 87 ? -7.558 -5.025 14.106 1.00 95.12 87 GLU A C 1
ATOM 686 O O . GLU A 1 87 ? -8.342 -4.101 14.305 1.00 95.12 87 GLU A O 1
ATOM 691 N N . GLY A 1 88 ? -7.108 -5.318 12.889 1.00 94.38 88 GLY A N 1
ATOM 692 C CA . GLY A 1 88 ? -7.492 -4.582 11.693 1.00 94.38 88 GLY A CA 1
ATOM 693 C C . GLY A 1 88 ? -7.189 -5.376 10.430 1.00 94.38 88 GLY A C 1
ATOM 694 O O . GLY A 1 88 ? -6.367 -6.293 10.428 1.00 94.38 88 GLY A O 1
ATOM 695 N N . TYR A 1 89 ? -7.868 -5.006 9.356 1.00 95.81 89 TYR A N 1
ATOM 696 C CA . TYR A 1 89 ? -7.773 -5.622 8.044 1.00 95.81 89 TYR A CA 1
ATOM 697 C C . TYR A 1 89 ? -7.124 -4.629 7.090 1.00 95.81 89 TYR A C 1
ATOM 699 O O . TYR A 1 89 ? -7.539 -3.474 7.039 1.00 95.81 89 TYR A O 1
ATOM 707 N N . VAL A 1 90 ? -6.126 -5.073 6.329 1.00 96.69 90 VAL A N 1
ATOM 708 C CA . VAL A 1 90 ? -5.436 -4.255 5.324 1.00 96.69 90 VAL A CA 1
ATOM 709 C C . VAL A 1 90 ? -5.483 -4.984 3.991 1.00 96.69 90 VAL A C 1
ATOM 711 O O . VAL A 1 90 ? -5.176 -6.174 3.920 1.00 96.69 90 VAL A O 1
ATOM 714 N N . VAL A 1 91 ? -5.853 -4.264 2.937 1.00 97.38 91 VAL A N 1
ATOM 715 C CA . VAL A 1 91 ? -5.800 -4.735 1.554 1.00 97.38 91 VAL A CA 1
ATOM 716 C C . VAL A 1 91 ? -4.952 -3.756 0.764 1.00 97.38 91 VAL A C 1
ATOM 718 O O . VAL A 1 91 ? -5.126 -2.547 0.853 1.00 97.38 91 VAL A O 1
ATOM 721 N N . THR A 1 92 ? -4.024 -4.297 -0.006 1.00 97.56 92 THR A N 1
ATOM 722 C CA . THR A 1 92 ? -3.031 -3.564 -0.787 1.00 97.56 92 THR A CA 1
ATOM 723 C C . THR A 1 92 ? -3.042 -4.119 -2.201 1.00 97.56 92 THR A C 1
ATOM 725 O O . THR A 1 92 ? -3.305 -5.309 -2.407 1.00 97.56 92 THR A O 1
ATOM 728 N N . GLY A 1 93 ? -2.766 -3.274 -3.181 1.00 96.25 93 GLY A N 1
ATOM 729 C CA . GLY A 1 93 ? -2.747 -3.684 -4.570 1.00 96.25 93 GLY A CA 1
ATOM 730 C C . GLY A 1 93 ? -1.910 -2.769 -5.440 1.00 96.25 93 GLY A C 1
ATOM 731 O O . GLY A 1 93 ? -1.545 -1.653 -5.071 1.00 96.25 93 GLY A O 1
ATOM 732 N N . ALA A 1 94 ? -1.605 -3.275 -6.627 1.00 96.19 94 ALA A N 1
ATOM 733 C CA . ALA A 1 94 ? -0.836 -2.566 -7.628 1.00 96.19 94 ALA A CA 1
ATOM 734 C C . ALA A 1 94 ? -1.511 -2.727 -8.989 1.00 96.19 94 ALA A C 1
ATOM 736 O O . ALA A 1 94 ? -1.865 -3.838 -9.389 1.00 96.19 94 ALA A O 1
ATOM 737 N N . GLN A 1 95 ? -1.694 -1.614 -9.690 1.00 94.50 95 GLN A N 1
ATOM 738 C CA . GLN A 1 95 ? -2.187 -1.607 -11.056 1.00 94.50 95 GLN A CA 1
ATOM 739 C C . GLN A 1 95 ? -1.019 -1.884 -12.006 1.00 94.50 95 GLN A C 1
ATOM 741 O O . GLN A 1 95 ? -0.015 -1.164 -11.945 1.00 94.50 95 GLN A O 1
ATOM 746 N N . PRO A 1 96 ? -1.135 -2.872 -12.909 1.00 94.25 96 PRO A N 1
ATOM 747 C CA . PRO A 1 96 ? -0.084 -3.143 -13.873 1.00 94.25 96 PRO A CA 1
ATOM 748 C C . PRO A 1 96 ? 0.211 -1.943 -14.780 1.00 94.25 96 PRO A C 1
ATOM 750 O O . PRO A 1 96 ? -0.713 -1.328 -15.311 1.00 94.25 96 PRO A O 1
ATOM 753 N N . GLY A 1 97 ? 1.493 -1.641 -14.988 1.00 94.94 97 GLY A N 1
ATOM 754 C CA . GLY A 1 97 ? 1.949 -0.663 -15.976 1.00 94.94 97 GLY A CA 1
ATOM 755 C C . GLY A 1 97 ? 2.280 -1.307 -17.325 1.00 94.94 97 GLY A C 1
ATOM 756 O O . GLY A 1 97 ? 2.001 -2.486 -17.564 1.00 94.94 97 GLY A O 1
ATOM 757 N N . THR A 1 98 ? 2.906 -0.545 -18.219 1.00 95.25 98 THR A N 1
ATOM 758 C CA . THR A 1 98 ? 3.314 -1.013 -19.559 1.00 95.25 98 THR A CA 1
ATOM 759 C C . THR A 1 98 ? 4.702 -1.655 -19.572 1.00 95.25 98 THR A C 1
ATOM 761 O O . THR A 1 98 ? 4.977 -2.519 -20.407 1.00 95.25 98 THR A O 1
ATOM 764 N N . GLU A 1 99 ? 5.572 -1.275 -18.637 1.00 96.00 99 GLU A N 1
ATOM 765 C CA . GLU A 1 99 ? 6.961 -1.722 -18.585 1.00 96.00 99 GLU A CA 1
ATOM 766 C C . GLU A 1 99 ? 7.163 -2.982 -17.732 1.00 96.00 99 GLU A C 1
ATOM 768 O O . GLU A 1 99 ? 6.321 -3.386 -16.920 1.00 96.00 99 GLU A O 1
ATOM 773 N N . LYS A 1 100 ? 8.310 -3.643 -17.931 1.00 96.00 100 LYS A N 1
ATOM 774 C CA . LYS A 1 100 ? 8.687 -4.856 -17.201 1.00 96.00 100 LYS A CA 1
ATOM 775 C C . LYS A 1 100 ? 10.175 -4.875 -16.869 1.00 96.00 100 LYS A C 1
ATOM 777 O O . LYS A 1 100 ? 11.009 -4.718 -17.759 1.00 96.00 100 LYS A O 1
ATOM 782 N N . LEU A 1 101 ? 10.529 -5.233 -15.634 1.00 94.19 101 LEU A N 1
ATOM 783 C CA . LEU A 1 101 ? 11.900 -5.627 -15.314 1.00 94.19 101 LEU A CA 1
ATOM 784 C C . LEU A 1 101 ? 12.235 -6.930 -16.040 1.00 94.19 101 LEU A C 1
ATOM 786 O O . LEU A 1 101 ? 11.556 -7.951 -15.872 1.00 94.19 101 LEU A O 1
ATOM 790 N N . LYS A 1 102 ? 13.289 -6.877 -16.863 1.00 91.50 102 LYS A N 1
ATOM 791 C CA . LYS A 1 102 ? 13.829 -8.018 -17.623 1.00 91.50 102 LYS A CA 1
ATOM 792 C C . LYS A 1 102 ? 12.758 -8.780 -18.411 1.00 91.50 102 LYS A C 1
ATOM 794 O O . LYS A 1 102 ? 12.826 -10.001 -18.519 1.00 91.50 102 LYS A O 1
ATOM 799 N N . ASN A 1 103 ? 11.751 -8.066 -18.924 1.00 91.88 103 ASN A N 1
ATOM 800 C CA . ASN A 1 103 ? 10.599 -8.620 -19.647 1.00 91.88 103 ASN A CA 1
ATOM 801 C C . ASN A 1 103 ? 9.773 -9.661 -18.865 1.00 91.88 103 ASN A C 1
ATOM 803 O O . ASN A 1 103 ? 8.977 -10.388 -19.459 1.00 91.88 103 ASN A O 1
ATOM 807 N N . ARG A 1 104 ? 9.933 -9.735 -17.538 1.00 92.75 104 ARG A N 1
ATOM 808 C CA . ARG A 1 104 ? 9.340 -10.788 -16.700 1.00 92.75 104 ARG A CA 1
ATOM 809 C C . ARG A 1 104 ? 8.434 -10.255 -15.603 1.00 92.75 104 ARG A C 1
ATOM 811 O O . ARG A 1 104 ? 7.349 -10.796 -15.419 1.00 92.75 104 ARG A O 1
ATOM 818 N N . VAL A 1 105 ? 8.850 -9.205 -14.900 1.00 95.38 105 VAL A N 1
ATOM 819 C CA . VAL A 1 105 ? 8.095 -8.652 -13.767 1.00 95.38 105 VAL A CA 1
ATOM 820 C C . VAL A 1 105 ? 7.500 -7.316 -14.171 1.00 95.38 105 VAL A C 1
ATOM 822 O O . VAL A 1 105 ? 8.247 -6.417 -14.538 1.00 95.38 105 VAL A O 1
ATOM 825 N N . ASN A 1 106 ? 6.174 -7.189 -14.133 1.00 96.50 106 ASN A N 1
ATOM 826 C CA . ASN A 1 106 ? 5.502 -5.932 -14.451 1.00 96.50 106 ASN A CA 1
ATOM 827 C C . ASN A 1 106 ? 5.898 -4.832 -13.463 1.00 96.50 106 ASN A C 1
ATOM 829 O O . ASN A 1 106 ? 5.951 -5.072 -12.257 1.00 96.50 106 ASN A O 1
ATOM 833 N N . ILE A 1 107 ? 6.188 -3.651 -14.000 1.00 97.88 107 ILE A N 1
ATOM 834 C CA . ILE A 1 107 ? 6.385 -2.439 -13.218 1.00 97.88 107 ILE A CA 1
ATOM 835 C C . ILE A 1 107 ? 5.003 -1.790 -13.098 1.00 97.88 107 ILE A C 1
ATOM 837 O O . ILE A 1 107 ? 4.453 -1.379 -14.124 1.00 97.88 107 ILE A O 1
ATOM 841 N N . PRO A 1 108 ? 4.402 -1.741 -11.899 1.00 97.94 108 PRO A N 1
ATOM 842 C CA . PRO A 1 108 ? 3.089 -1.144 -11.730 1.00 97.94 108 PRO A CA 1
ATOM 843 C C . PRO A 1 108 ? 3.139 0.355 -12.011 1.00 97.94 108 PRO A C 1
ATOM 845 O O . PRO A 1 108 ? 4.132 1.009 -11.695 1.00 97.94 108 PRO A O 1
ATOM 848 N N . SER A 1 109 ? 2.062 0.902 -12.570 1.00 97.19 109 SER A N 1
ATOM 849 C CA . SER A 1 109 ? 1.905 2.349 -12.765 1.00 97.19 109 SER A CA 1
ATOM 850 C C . SER A 1 109 ? 1.333 3.044 -11.529 1.00 97.19 109 SER A C 1
ATOM 852 O O . SER A 1 109 ? 1.572 4.229 -11.321 1.00 97.19 109 SER A O 1
ATOM 854 N N . LEU A 1 110 ? 0.579 2.317 -10.699 1.00 96.81 110 LEU A N 1
ATOM 855 C CA . LEU A 1 110 ? -0.090 2.842 -9.510 1.00 96.81 110 LEU A CA 1
ATOM 856 C C . LEU A 1 110 ? -0.113 1.789 -8.403 1.00 96.81 110 LEU A C 1
ATOM 858 O O . LEU A 1 110 ? -0.261 0.595 -8.668 1.00 96.81 110 LEU A O 1
ATOM 862 N N . MET A 1 111 ? -0.004 2.242 -7.158 1.00 97.81 111 MET A N 1
ATOM 863 C CA . MET A 1 111 ? -0.152 1.421 -5.957 1.00 97.81 111 MET A CA 1
ATOM 864 C C . MET A 1 111 ? -1.242 1.996 -5.057 1.00 97.81 111 MET A C 1
ATOM 866 O O . MET A 1 111 ? -1.416 3.214 -4.988 1.00 97.81 111 MET A O 1
ATOM 870 N N . TRP A 1 112 ? -1.973 1.126 -4.366 1.00 97.62 112 TRP A N 1
ATOM 871 C CA . TRP A 1 112 ? -3.043 1.507 -3.449 1.00 97.62 112 TRP A CA 1
ATOM 872 C C . TRP A 1 112 ? -3.070 0.611 -2.211 1.00 97.62 112 TRP A C 1
ATOM 874 O O . TRP A 1 112 ? -2.661 -0.547 -2.250 1.00 97.62 112 TRP A O 1
ATOM 884 N N . SER A 1 113 ? -3.549 1.162 -1.104 1.00 97.44 113 SER A N 1
ATOM 885 C CA . SER A 1 113 ? -3.724 0.474 0.170 1.00 97.44 113 SER A CA 1
ATOM 886 C C . SER A 1 113 ? -4.992 0.980 0.843 1.00 97.44 113 SER A C 1
ATOM 888 O O . SER A 1 113 ? -5.343 2.153 0.728 1.00 97.44 113 SER A O 1
ATOM 890 N N . ALA A 1 114 ? -5.697 0.098 1.532 1.00 97.00 114 ALA A N 1
ATOM 891 C CA . ALA A 1 114 ? -6.860 0.425 2.330 1.00 97.00 114 ALA A CA 1
ATOM 892 C C . ALA A 1 114 ? -6.849 -0.395 3.610 1.00 97.00 114 ALA A C 1
ATOM 894 O O . ALA A 1 114 ? -6.456 -1.564 3.610 1.00 97.00 114 ALA A O 1
ATOM 895 N N . PHE A 1 115 ? -7.328 0.200 4.696 1.00 95.75 115 PHE A N 1
ATOM 896 C CA . PHE A 1 115 ? -7.531 -0.514 5.944 1.00 95.75 115 PHE A CA 1
ATOM 897 C C . PHE A 1 115 ? -8.948 -0.331 6.464 1.00 95.75 115 PHE A C 1
ATOM 899 O O . PHE A 1 115 ? -9.636 0.642 6.149 1.00 95.75 115 PHE A O 1
ATOM 906 N N . CYS A 1 116 ? -9.355 -1.276 7.299 1.00 95.81 116 CYS A N 1
ATOM 907 C CA . CYS A 1 116 ? -10.584 -1.212 8.056 1.00 95.81 116 CYS A CA 1
ATOM 908 C C . CYS A 1 116 ? -10.419 -1.916 9.402 1.00 95.81 116 CYS A C 1
ATOM 910 O O . CYS A 1 116 ? -9.788 -2.968 9.488 1.00 95.81 116 CYS A O 1
ATOM 912 N N . CYS A 1 117 ? -10.993 -1.361 10.462 1.00 95.12 117 CYS A N 1
ATOM 913 C CA . CYS A 1 117 ? -10.986 -1.983 11.777 1.00 95.12 117 CYS A CA 1
ATOM 914 C C . CYS A 1 117 ? -12.187 -1.548 12.612 1.00 95.12 117 CYS A C 1
ATOM 916 O O . CYS A 1 117 ? -12.806 -0.523 12.341 1.00 95.12 117 CYS A O 1
ATOM 918 N N . TYR A 1 118 ? -12.492 -2.313 13.654 1.00 94.50 118 TYR A N 1
ATOM 919 C CA . TYR A 1 118 ? -13.394 -1.865 14.706 1.00 94.50 118 TYR A CA 1
ATOM 920 C C . TYR A 1 118 ? -12.585 -1.218 15.834 1.00 94.50 118 TYR A C 1
ATOM 922 O O . TYR A 1 118 ? -11.524 -1.722 16.206 1.00 94.50 118 TYR A O 1
ATOM 930 N N . SER A 1 119 ? -13.092 -0.116 16.378 1.00 93.06 119 SER A N 1
ATOM 931 C CA . SER A 1 119 ? -12.548 0.542 17.560 1.00 93.06 119 SER A CA 1
ATOM 932 C C . SER A 1 119 ? -13.488 0.340 18.737 1.00 93.06 119 SER A C 1
ATOM 934 O O . SER A 1 119 ? -14.568 0.926 18.781 1.00 93.06 119 SER A O 1
ATOM 936 N N . ASP A 1 120 ? -13.079 -0.464 19.717 1.00 93.44 120 ASP A N 1
ATOM 937 C CA . ASP A 1 120 ? -13.850 -0.649 20.946 1.00 93.44 120 ASP A CA 1
ATOM 938 C C . ASP A 1 120 ? -13.881 0.629 21.801 1.00 93.44 120 ASP A C 1
ATOM 940 O O . ASP A 1 120 ? -14.883 0.898 22.459 1.00 93.44 120 ASP A O 1
ATOM 944 N N . ASP A 1 121 ? -12.840 1.462 21.729 1.00 88.69 121 ASP A N 1
ATOM 945 C CA . ASP A 1 121 ? -12.782 2.744 22.442 1.00 88.69 121 ASP A CA 1
ATOM 946 C C . ASP A 1 121 ? -13.788 3.761 21.881 1.00 88.69 121 ASP A C 1
ATOM 948 O O . ASP A 1 121 ? -14.429 4.482 22.642 1.00 88.69 121 ASP A O 1
ATOM 952 N N . GLN A 1 122 ? -13.926 3.827 20.551 1.00 87.06 122 GLN A N 1
ATOM 953 C CA . GLN A 1 122 ? -14.856 4.744 19.874 1.00 87.06 122 GLN A CA 1
ATOM 954 C C . GLN A 1 122 ? -16.240 4.120 19.622 1.00 87.06 122 GLN A C 1
ATOM 956 O O . GLN A 1 122 ? -17.179 4.819 19.255 1.00 87.06 122 GLN A O 1
ATOM 961 N N . LYS A 1 123 ? -16.377 2.804 19.824 1.00 91.50 123 LYS A N 1
ATOM 962 C CA . LYS A 1 123 ? -17.572 2.001 19.512 1.00 91.50 123 LYS A CA 1
ATOM 963 C C . LYS A 1 123 ? -18.024 2.095 18.050 1.00 91.50 123 LYS A C 1
ATOM 965 O O . LYS A 1 123 ? -19.200 1.895 17.751 1.00 91.50 123 LYS A O 1
ATOM 970 N N . GLU A 1 124 ? -17.090 2.300 17.126 1.00 91.44 124 GLU A N 1
ATOM 971 C CA . GLU A 1 124 ? -17.365 2.462 15.695 1.00 91.44 124 GLU A CA 1
ATOM 972 C C . GLU A 1 124 ? -16.360 1.712 14.813 1.00 91.44 124 GLU A C 1
ATOM 974 O O . GLU A 1 124 ? -15.292 1.287 15.259 1.00 91.44 124 GLU A O 1
ATOM 979 N N . TRP A 1 125 ? -16.718 1.533 13.542 1.00 93.00 125 TRP A N 1
ATOM 980 C CA . TRP A 1 125 ? -15.793 1.050 12.521 1.00 93.00 125 TRP A CA 1
ATOM 981 C C . TRP A 1 125 ? -15.031 2.225 11.920 1.00 93.00 125 TRP A C 1
ATOM 983 O O . TRP A 1 125 ? -15.614 3.271 11.663 1.00 93.00 125 TRP A O 1
ATOM 993 N N . LEU A 1 126 ? -13.739 2.029 11.673 1.00 92.44 126 LEU A N 1
ATOM 994 C CA . LEU A 1 126 ? -12.823 3.012 11.111 1.00 92.44 126 LEU A CA 1
ATOM 995 C C . LEU A 1 126 ? -12.254 2.465 9.807 1.00 92.44 126 LEU A C 1
ATOM 997 O O . LEU A 1 126 ? -11.859 1.299 9.754 1.00 92.44 126 LEU A O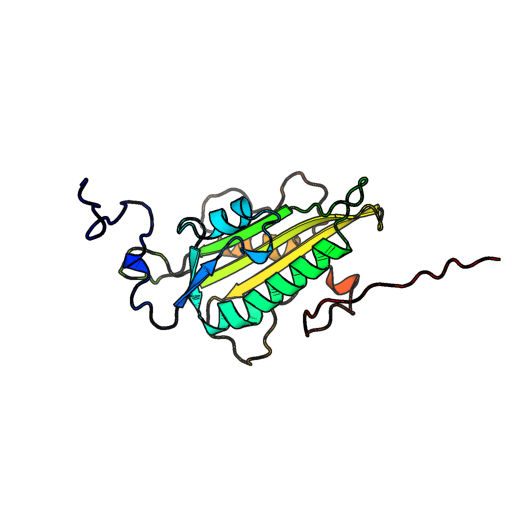 1
ATOM 1001 N N . ALA A 1 127 ? -12.186 3.291 8.766 1.00 93.56 127 ALA A N 1
ATOM 1002 C CA . ALA A 1 127 ? -11.603 2.889 7.492 1.00 93.56 127 ALA A CA 1
ATOM 1003 C C . ALA A 1 127 ? -10.994 4.066 6.733 1.00 93.56 127 ALA A C 1
ATOM 1005 O O . ALA A 1 127 ? -11.420 5.208 6.882 1.00 93.56 127 ALA A O 1
ATOM 1006 N N . SER A 1 128 ? -9.992 3.771 5.910 1.00 92.50 128 SER A N 1
ATOM 1007 C CA . SER A 1 128 ? -9.367 4.741 5.015 1.00 92.50 128 SER A CA 1
ATOM 1008 C C . SER A 1 128 ? -8.667 4.035 3.863 1.00 92.50 128 SER A C 1
ATOM 1010 O O . SER A 1 128 ? -8.250 2.883 3.993 1.00 92.50 128 SER A O 1
ATOM 1012 N N . ALA A 1 129 ? -8.468 4.769 2.774 1.00 95.38 129 ALA A N 1
ATOM 1013 C CA . ALA A 1 129 ? -7.653 4.368 1.642 1.00 95.38 129 ALA A CA 1
ATOM 1014 C C . ALA A 1 129 ? -6.597 5.420 1.273 1.00 95.38 129 ALA A C 1
ATOM 1016 O O . ALA A 1 129 ? -6.724 6.606 1.595 1.00 95.38 129 ALA A O 1
ATOM 1017 N N . HIS A 1 130 ? -5.574 4.959 0.555 1.00 94.62 130 HIS A N 1
ATOM 1018 C CA . HIS A 1 130 ? -4.455 5.732 0.027 1.00 94.62 130 HIS A CA 1
ATOM 1019 C C . HIS A 1 130 ? -4.039 5.143 -1.322 1.00 94.62 130 HIS A C 1
ATOM 1021 O O . HIS A 1 130 ? -4.042 3.926 -1.498 1.00 94.62 130 HIS A O 1
ATOM 1027 N N . TRP A 1 131 ? -3.642 5.980 -2.276 1.00 96.19 131 TRP A N 1
ATOM 1028 C CA . TRP A 1 131 ? -3.024 5.521 -3.521 1.00 96.19 131 TRP A CA 1
ATOM 1029 C C . TRP A 1 131 ? -2.093 6.578 -4.101 1.00 96.19 131 TRP A C 1
ATOM 1031 O O . TRP A 1 131 ? -2.215 7.765 -3.795 1.00 96.19 131 TRP A O 1
ATOM 1041 N N . GLY A 1 132 ? -1.167 6.137 -4.948 1.00 95.62 132 GLY A N 1
ATOM 1042 C CA . GLY A 1 132 ? -0.208 6.998 -5.627 1.00 95.62 132 GLY A CA 1
ATOM 1043 C C . GLY A 1 132 ? 0.349 6.347 -6.886 1.00 95.62 132 GLY A C 1
ATOM 1044 O O . GLY A 1 132 ? 0.423 5.121 -6.990 1.00 95.62 132 GLY A O 1
ATOM 1045 N N . GLU A 1 133 ? 0.726 7.181 -7.849 1.00 96.75 133 GLU A N 1
ATOM 1046 C CA . GLU A 1 133 ? 1.461 6.747 -9.036 1.00 96.75 133 GLU A CA 1
ATOM 1047 C C . GLU A 1 133 ? 2.873 6.298 -8.644 1.00 96.75 133 GLU A C 1
ATOM 1049 O O . GLU A 1 133 ? 3.521 6.923 -7.803 1.00 96.75 133 GLU A O 1
ATOM 1054 N N . ASN A 1 134 ? 3.355 5.222 -9.266 1.00 97.50 134 ASN A N 1
ATOM 1055 C CA . ASN A 1 134 ? 4.685 4.660 -9.032 1.00 97.50 134 ASN A CA 1
ATOM 1056 C C . ASN A 1 134 ? 5.750 5.447 -9.815 1.00 97.50 134 ASN A C 1
ATOM 1058 O O . ASN A 1 134 ? 6.390 4.931 -10.730 1.00 97.50 134 ASN A O 1
ATOM 1062 N N . VAL A 1 135 ? 5.882 6.726 -9.481 1.00 96.19 135 VAL A N 1
ATOM 1063 C CA . VAL A 1 135 ? 6.779 7.702 -10.113 1.00 96.19 135 VAL A CA 1
ATOM 1064 C C . VAL A 1 135 ? 7.647 8.367 -9.045 1.00 96.19 135 VAL A C 1
ATOM 1066 O O . VAL A 1 135 ? 7.290 8.307 -7.867 1.00 96.19 135 VAL A O 1
ATOM 1069 N N . PRO A 1 136 ? 8.773 9.007 -9.409 1.00 95.94 136 PRO A N 1
ATOM 1070 C CA . PRO A 1 136 ? 9.599 9.698 -8.431 1.00 95.94 136 PRO A CA 1
ATOM 1071 C C . PRO A 1 136 ? 8.808 10.719 -7.608 1.00 95.94 136 PRO A C 1
ATOM 1073 O O . PRO A 1 136 ? 8.011 11.493 -8.141 1.00 95.94 136 PRO A O 1
ATOM 1076 N N . ASP A 1 137 ? 9.029 10.724 -6.296 1.00 92.19 137 ASP A N 1
ATOM 1077 C CA . ASP A 1 137 ? 8.400 11.701 -5.415 1.00 92.19 137 ASP A CA 1
ATOM 1078 C C . ASP A 1 137 ? 9.023 13.092 -5.577 1.00 92.19 137 ASP A C 1
ATOM 1080 O O . ASP A 1 137 ? 10.209 13.291 -5.311 1.00 92.19 137 ASP A O 1
ATOM 1084 N N . GLU A 1 138 ? 8.186 14.071 -5.929 1.00 85.38 138 GLU A N 1
ATOM 1085 C CA . GLU A 1 138 ? 8.514 15.497 -5.912 1.00 85.38 138 GLU A CA 1
ATOM 1086 C C . GLU A 1 138 ? 7.352 16.290 -5.280 1.00 85.38 138 GLU A C 1
ATOM 1088 O O . GLU A 1 138 ? 6.215 16.160 -5.748 1.00 85.38 138 GLU A O 1
ATOM 1093 N N . PRO A 1 139 ? 7.575 17.100 -4.220 1.00 84.25 139 PRO A N 1
ATOM 1094 C CA . PRO A 1 139 ? 8.813 17.299 -3.444 1.00 84.25 139 PRO A CA 1
ATOM 1095 C C . PRO A 1 139 ? 9.126 16.150 -2.455 1.00 84.25 139 PRO A C 1
ATOM 1097 O O . PRO A 1 139 ? 8.305 15.269 -2.218 1.00 84.25 139 PRO A O 1
ATOM 1100 N N . LYS A 1 140 ? 10.316 16.157 -1.827 1.00 72.56 140 LYS A N 1
ATOM 1101 C CA . LYS A 1 140 ? 10.775 15.100 -0.884 1.00 72.56 140 LYS A CA 1
ATOM 1102 C C . LYS A 1 140 ? 9.866 14.907 0.341 1.00 72.56 140 LYS A C 1
ATOM 1104 O O . LYS A 1 140 ? 9.854 13.845 0.969 1.00 72.56 140 LYS A O 1
ATOM 1109 N N . ASP A 1 141 ? 9.112 15.933 0.712 1.00 73.19 141 ASP A N 1
ATOM 1110 C CA . ASP A 1 141 ? 8.111 15.914 1.775 1.00 73.19 141 ASP A CA 1
ATOM 1111 C C . ASP A 1 141 ? 6.709 15.552 1.264 1.00 73.19 141 ASP A C 1
ATOM 1113 O O . ASP A 1 141 ? 5.737 15.752 1.981 1.00 73.19 141 ASP A O 1
ATOM 1117 N N . LYS A 1 142 ? 6.581 14.970 0.065 1.00 84.69 142 LYS A N 1
ATOM 1118 C CA . LYS A 1 142 ? 5.317 14.420 -0.428 1.00 84.69 142 LYS A CA 1
ATOM 1119 C C . LYS A 1 142 ? 4.754 13.382 0.550 1.00 84.69 142 LYS A C 1
ATOM 1121 O O . LYS A 1 142 ? 5.483 12.567 1.129 1.00 84.69 142 LYS A O 1
ATOM 1126 N N . TYR A 1 143 ? 3.433 13.438 0.707 1.00 84.81 143 TYR A N 1
ATOM 1127 C CA . TYR A 1 143 ? 2.611 12.499 1.465 1.00 84.81 143 TYR A CA 1
ATOM 1128 C C . TYR A 1 143 ? 1.451 12.041 0.595 1.00 84.81 143 TYR A C 1
ATOM 1130 O O . TYR A 1 143 ? 0.913 12.819 -0.199 1.00 84.81 143 TYR A O 1
ATOM 1138 N N . LEU A 1 144 ? 1.033 10.793 0.785 1.00 89.12 144 LEU A N 1
ATOM 1139 C CA . LEU A 1 144 ? -0.206 10.308 0.197 1.00 89.12 144 LEU A CA 1
ATOM 1140 C C . LEU A 1 144 ? -1.399 10.853 0.975 1.00 89.12 144 LEU A C 1
ATOM 1142 O O . LEU A 1 144 ? -1.429 10.831 2.204 1.00 89.12 144 LEU A O 1
ATOM 1146 N N . GLN A 1 145 ? -2.388 11.352 0.240 1.00 85.62 145 GLN A N 1
ATOM 1147 C CA . GLN A 1 145 ? -3.616 11.855 0.836 1.00 85.62 145 GLN A CA 1
ATOM 1148 C C . GLN A 1 145 ? -4.454 10.703 1.391 1.00 85.62 145 GLN A C 1
ATOM 1150 O O . GLN A 1 145 ? -4.650 9.691 0.721 1.00 85.62 145 GLN A O 1
ATOM 1155 N N . THR A 1 146 ? -4.997 10.913 2.585 1.00 87.25 146 THR A N 1
ATOM 1156 C CA . THR A 1 146 ? -6.027 10.064 3.189 1.00 87.25 146 THR A CA 1
ATOM 1157 C C . THR A 1 146 ? -7.359 10.295 2.482 1.00 87.25 146 THR A C 1
ATOM 1159 O O . THR A 1 146 ? -7.820 11.436 2.373 1.00 87.25 146 THR A O 1
ATOM 1162 N N . LYS A 1 147 ? -7.962 9.216 1.986 1.00 91.19 147 LYS A N 1
ATOM 1163 C CA . LYS A 1 147 ? -9.200 9.220 1.199 1.00 91.19 147 LYS A CA 1
ATOM 1164 C C . LYS A 1 147 ? -10.172 8.159 1.711 1.00 91.19 147 LYS A C 1
ATOM 1166 O O . LYS A 1 147 ? -9.784 7.286 2.492 1.00 91.19 147 LYS A O 1
ATOM 1171 N N . SER A 1 148 ? -11.432 8.253 1.302 1.00 93.31 148 SER A N 1
ATOM 1172 C CA . SER A 1 148 ? -12.470 7.304 1.709 1.00 93.31 148 SER A CA 1
ATOM 1173 C C . SER A 1 148 ? -12.373 5.985 0.929 1.00 93.31 148 SER A C 1
ATOM 1175 O O . SER A 1 148 ? -11.680 5.892 -0.091 1.00 93.31 148 SER A O 1
ATOM 1177 N N . LEU A 1 149 ? -13.068 4.942 1.397 1.00 94.81 149 LEU A N 1
ATOM 1178 C CA . LEU A 1 149 ? -13.170 3.694 0.633 1.00 94.81 149 LEU A CA 1
ATOM 1179 C C . LEU A 1 149 ? -13.990 3.896 -0.647 1.00 94.81 149 LEU A C 1
ATOM 1181 O O . LEU A 1 149 ? -13.694 3.255 -1.653 1.00 94.81 149 LEU A O 1
ATOM 1185 N N . ASN A 1 150 ? -14.981 4.792 -0.630 1.00 94.50 150 ASN A N 1
ATOM 1186 C CA . ASN A 1 150 ? -15.739 5.166 -1.821 1.00 94.50 150 ASN A CA 1
ATOM 1187 C C . ASN A 1 150 ? -14.852 5.830 -2.870 1.00 94.50 150 ASN A C 1
ATOM 1189 O O . ASN A 1 150 ? -14.880 5.395 -4.020 1.00 94.50 150 ASN A O 1
ATOM 1193 N N . ASP A 1 151 ? -13.982 6.765 -2.477 1.00 94.94 151 ASP A N 1
ATOM 1194 C CA . ASP A 1 151 ? -13.052 7.392 -3.423 1.00 94.94 151 ASP A CA 1
ATOM 1195 C C . ASP A 1 151 ? -12.137 6.338 -4.074 1.00 94.94 151 ASP A C 1
ATOM 1197 O O . ASP A 1 151 ? -11.879 6.383 -5.280 1.00 94.94 151 ASP A O 1
ATOM 1201 N N . LEU A 1 152 ? -11.656 5.360 -3.290 1.00 95.31 152 LEU A N 1
ATOM 1202 C CA . LEU A 1 152 ? -10.858 4.253 -3.823 1.00 95.31 152 LEU A CA 1
ATOM 1203 C C . LEU A 1 152 ? -11.684 3.380 -4.773 1.00 95.31 152 LEU A C 1
ATOM 1205 O O . LEU A 1 152 ? -11.210 3.047 -5.858 1.00 95.31 152 LEU A O 1
ATOM 1209 N N . ASN A 1 153 ? -12.904 3.007 -4.384 1.00 94.62 153 ASN A N 1
ATOM 1210 C CA . ASN A 1 153 ? -13.775 2.179 -5.210 1.00 94.62 153 ASN A CA 1
ATOM 1211 C C . ASN A 1 153 ? -14.077 2.862 -6.546 1.00 94.62 153 ASN A C 1
ATOM 1213 O O . ASN A 1 153 ? -13.964 2.224 -7.590 1.00 94.62 153 ASN A O 1
ATOM 1217 N N . GLU A 1 154 ? -14.411 4.150 -6.546 1.00 93.62 154 GLU A N 1
ATOM 1218 C CA . GLU A 1 154 ? -14.643 4.926 -7.766 1.00 93.62 154 GLU A CA 1
ATOM 1219 C C . GLU A 1 154 ? -13.393 4.989 -8.648 1.00 93.62 154 GLU A C 1
ATOM 1221 O O . GLU A 1 154 ? -13.467 4.714 -9.850 1.00 93.62 154 GLU A O 1
ATOM 1226 N N . ALA A 1 155 ? -12.230 5.282 -8.052 1.00 93.00 155 ALA A N 1
ATOM 1227 C CA . ALA A 1 155 ? -10.963 5.327 -8.771 1.00 93.00 155 ALA A CA 1
ATOM 1228 C C . ALA A 1 155 ? -10.643 3.976 -9.431 1.00 93.00 155 ALA A C 1
ATOM 1230 O O . ALA A 1 155 ? -10.362 3.924 -10.629 1.00 93.00 155 ALA A O 1
ATOM 1231 N N . MET A 1 156 ? -10.749 2.873 -8.685 1.00 92.62 156 MET A N 1
ATOM 1232 C CA . MET A 1 156 ? -10.473 1.530 -9.200 1.00 92.62 156 MET A CA 1
ATOM 1233 C C . MET A 1 156 ? -11.501 1.091 -10.248 1.00 92.62 156 MET A C 1
ATOM 1235 O O . MET A 1 156 ? -11.120 0.539 -11.276 1.00 92.62 156 MET A O 1
ATOM 1239 N N . ASN A 1 157 ? -12.790 1.388 -10.064 1.00 91.88 157 ASN A N 1
ATOM 1240 C CA . ASN A 1 157 ? -13.817 1.084 -11.067 1.00 91.88 157 ASN A CA 1
ATOM 1241 C C . ASN A 1 157 ? -13.594 1.842 -12.380 1.00 91.88 157 ASN A C 1
ATOM 1243 O O . ASN A 1 157 ? -13.845 1.299 -13.454 1.00 91.88 157 ASN A O 1
ATOM 1247 N N . LYS A 1 158 ? -13.088 3.079 -12.319 1.00 90.44 158 LYS A N 1
ATOM 1248 C CA . LYS A 1 158 ? -12.706 3.828 -13.520 1.00 90.44 158 LYS A CA 1
ATOM 1249 C C . LYS A 1 158 ? -11.497 3.201 -14.216 1.00 90.44 158 LYS A C 1
ATOM 1251 O O . LYS A 1 158 ? -11.492 3.118 -15.441 1.00 90.44 158 LYS A O 1
ATOM 1256 N N . LEU A 1 159 ? -10.500 2.758 -13.450 1.00 86.50 159 LEU A N 1
ATOM 1257 C CA . LEU A 1 159 ? -9.275 2.144 -13.975 1.00 86.50 159 LEU A CA 1
ATOM 1258 C C . LEU A 1 159 ? -9.522 0.765 -14.594 1.00 86.50 159 LEU A C 1
ATOM 1260 O O . LEU A 1 159 ? -8.914 0.423 -15.603 1.00 86.50 159 LEU A O 1
ATOM 1264 N N . TYR A 1 160 ? -10.431 -0.013 -14.011 1.00 84.19 160 TYR A N 1
ATOM 1265 C CA . TYR A 1 160 ? -10.735 -1.377 -14.437 1.00 84.19 160 TYR A CA 1
ATOM 1266 C C . TYR A 1 160 ? -11.996 -1.483 -15.296 1.00 84.19 160 TYR A C 1
ATOM 1268 O O . TYR A 1 160 ? -12.463 -2.589 -15.536 1.00 84.19 160 TYR A O 1
ATOM 1276 N N . LYS A 1 161 ? -12.540 -0.365 -15.793 1.00 82.25 161 LYS A N 1
ATOM 1277 C CA . LYS A 1 161 ? -13.810 -0.330 -16.538 1.00 82.25 161 LYS A CA 1
ATOM 1278 C C . LYS A 1 161 ? -13.838 -1.259 -17.760 1.00 82.25 161 LYS A C 1
ATOM 1280 O O . LYS A 1 161 ? -14.891 -1.793 -18.099 1.00 82.25 161 LYS A O 1
ATOM 1285 N N . ASP A 1 162 ? -12.688 -1.444 -18.406 1.00 77.94 162 ASP A N 1
ATOM 1286 C CA . ASP A 1 162 ? -12.548 -2.284 -19.602 1.00 77.94 162 ASP A CA 1
ATOM 1287 C C . ASP A 1 162 ? -12.308 -3.765 -19.269 1.00 77.94 162 ASP A C 1
ATOM 1289 O O . ASP A 1 162 ? -12.456 -4.642 -20.126 1.00 77.94 162 ASP A O 1
ATOM 1293 N N . LEU A 1 163 ? -11.964 -4.064 -18.014 1.00 71.69 163 LEU A N 1
ATOM 1294 C CA . LEU A 1 163 ? -11.977 -5.425 -17.507 1.00 71.69 163 LEU A CA 1
ATOM 1295 C C . LEU A 1 163 ? -13.450 -5.766 -17.285 1.00 71.69 163 LEU A C 1
ATOM 1297 O O . LEU A 1 163 ? -14.135 -5.090 -16.526 1.00 71.69 163 LEU A O 1
ATOM 1301 N N . LYS A 1 164 ? -13.962 -6.799 -17.964 1.00 69.94 164 LYS A N 1
ATOM 1302 C CA . LYS A 1 164 ? -15.356 -7.289 -17.859 1.00 69.94 164 LYS A CA 1
ATOM 1303 C C . LYS A 1 164 ? -15.671 -7.910 -16.484 1.00 69.94 164 LYS A C 1
ATOM 1305 O O . LYS A 1 164 ? -16.406 -8.890 -16.387 1.00 69.94 164 LYS A O 1
ATOM 1310 N N . GLU A 1 165 ? -15.049 -7.387 -15.443 1.00 67.69 165 GLU A N 1
ATOM 1311 C CA . GLU A 1 165 ? -15.109 -7.843 -14.074 1.00 67.69 165 GLU A CA 1
ATOM 1312 C C . GLU A 1 165 ? -16.280 -7.193 -13.342 1.00 67.69 165 GLU A C 1
ATOM 1314 O O . GLU A 1 165 ? -16.842 -6.173 -13.750 1.00 67.69 165 GLU A O 1
ATOM 1319 N N . LYS A 1 166 ? -16.656 -7.816 -12.225 1.00 70.69 166 LYS A N 1
ATOM 1320 C CA . LYS A 1 166 ? -17.607 -7.217 -11.287 1.00 70.69 166 LYS A CA 1
ATOM 1321 C C . LYS A 1 166 ? -17.052 -5.889 -10.770 1.00 70.69 166 LYS A C 1
ATOM 1323 O O . LYS A 1 166 ? -15.842 -5.729 -10.631 1.00 70.69 166 LYS A O 1
ATOM 1328 N N . THR A 1 167 ? -17.960 -4.974 -10.437 1.00 84.69 167 THR A N 1
ATOM 1329 C CA . THR A 1 167 ? -17.652 -3.697 -9.787 1.00 84.69 167 THR A CA 1
ATOM 1330 C C . THR A 1 167 ? -16.664 -3.914 -8.641 1.00 84.69 167 THR A C 1
ATOM 1332 O O . THR A 1 167 ? -16.918 -4.716 -7.738 1.00 84.69 167 THR A O 1
ATOM 1335 N N . PHE A 1 168 ? -15.532 -3.216 -8.690 1.00 89.75 168 PHE A N 1
ATOM 1336 C CA . PHE A 1 168 ? -14.538 -3.243 -7.631 1.00 89.75 168 PHE A CA 1
ATOM 1337 C C . PHE A 1 168 ? -15.165 -2.694 -6.347 1.00 89.75 168 PHE A C 1
ATOM 1339 O O . PHE A 1 168 ? -15.750 -1.608 -6.338 1.00 89.75 168 PHE A O 1
ATOM 1346 N N . SER A 1 169 ? -15.029 -3.455 -5.266 1.00 91.94 169 SER A N 1
ATOM 1347 C CA . SER A 1 169 ? -15.430 -3.057 -3.923 1.00 91.94 169 SER A CA 1
ATOM 1348 C C . SER A 1 169 ? -14.398 -3.595 -2.945 1.00 91.94 169 SER A C 1
ATOM 1350 O O . SER A 1 169 ? -14.216 -4.808 -2.828 1.00 91.94 169 SER A O 1
ATOM 1352 N N . VAL A 1 170 ? -13.693 -2.692 -2.268 1.00 93.62 170 VAL A N 1
ATOM 1353 C CA . VAL A 1 170 ? -12.795 -3.051 -1.172 1.00 93.62 170 VAL A CA 1
ATOM 1354 C C . VAL A 1 170 ? -13.618 -3.339 0.089 1.00 93.62 170 VAL A C 1
ATOM 1356 O O . VAL A 1 170 ? -14.531 -2.589 0.424 1.00 93.62 170 VAL A O 1
ATOM 1359 N N . PHE A 1 171 ? -13.310 -4.440 0.780 1.00 94.88 171 PHE A N 1
ATOM 1360 C CA . PHE A 1 171 ? -14.062 -4.935 1.947 1.00 94.88 171 PHE A CA 1
ATOM 1361 C C . PHE A 1 171 ? -15.576 -5.166 1.699 1.00 94.88 171 PHE A C 1
ATOM 1363 O O . PHE A 1 171 ? -16.412 -4.673 2.466 1.00 94.88 171 PHE A O 1
ATOM 1370 N N . PRO A 1 172 ? -15.973 -5.941 0.671 1.00 91.38 172 PRO A N 1
ATOM 1371 C CA . PRO A 1 172 ? -17.384 -6.164 0.366 1.00 91.38 172 PRO A CA 1
ATOM 1372 C C . PRO A 1 172 ? -18.086 -6.941 1.491 1.00 91.38 172 PRO A C 1
ATOM 1374 O O . PRO A 1 172 ? -17.528 -7.883 2.052 1.00 91.38 172 PRO A O 1
ATOM 1377 N N . GLY A 1 173 ? -19.326 -6.558 1.817 1.00 87.69 173 GLY A N 1
ATOM 1378 C CA . GLY A 1 173 ? -20.137 -7.229 2.847 1.00 87.69 173 GLY A CA 1
ATOM 1379 C C . GLY A 1 173 ? -19.689 -6.977 4.293 1.00 87.69 173 GLY A C 1
ATOM 1380 O O . GLY A 1 173 ? -20.116 -7.688 5.201 1.00 87.69 173 GLY A O 1
ATOM 1381 N N . THR A 1 174 ? -18.826 -5.986 4.518 1.00 90.25 174 THR A N 1
ATOM 1382 C CA . THR A 1 174 ? -18.335 -5.609 5.850 1.00 90.25 174 THR A CA 1
ATOM 1383 C C . THR A 1 174 ? -19.074 -4.388 6.412 1.00 90.25 174 THR A C 1
ATOM 1385 O O . THR A 1 174 ? -19.910 -3.782 5.746 1.00 90.25 174 THR A O 1
ATOM 1388 N N . LYS A 1 175 ? -18.756 -4.014 7.658 1.00 92.12 175 LYS A N 1
ATOM 1389 C CA . LYS A 1 175 ? -19.256 -2.795 8.321 1.00 92.12 175 LYS A CA 1
ATOM 1390 C C . LYS A 1 175 ? -18.316 -1.592 8.154 1.00 92.12 175 LYS A C 1
ATOM 1392 O O . LYS A 1 175 ? -18.476 -0.593 8.849 1.00 92.12 175 LYS A O 1
ATOM 1397 N N . CYS A 1 176 ? -17.316 -1.704 7.282 1.00 92.81 176 CYS A N 1
ATOM 1398 C CA . CYS A 1 176 ? -16.344 -0.646 7.046 1.00 92.81 176 CYS A CA 1
ATOM 1399 C C . CYS A 1 176 ? -17.053 0.589 6.472 1.00 92.81 176 CYS A C 1
ATOM 1401 O O . CYS A 1 176 ? -17.744 0.457 5.460 1.00 92.81 176 CYS A O 1
ATOM 1403 N N . PRO A 1 177 ? -16.920 1.771 7.094 1.00 91.06 177 PRO A N 1
ATOM 1404 C CA . PRO A 1 177 ? -17.649 2.948 6.653 1.00 91.06 177 PRO A CA 1
ATOM 1405 C C . PRO A 1 177 ? -17.102 3.435 5.301 1.00 91.06 177 PRO A C 1
ATOM 1407 O O . PRO A 1 177 ? -15.913 3.748 5.201 1.00 91.06 177 PRO A O 1
ATOM 1410 N N . PRO A 1 178 ? -17.940 3.506 4.254 1.00 88.06 178 PRO A N 1
ATOM 1411 C CA . PRO A 1 178 ? -17.463 3.760 2.901 1.00 88.06 178 PRO A CA 1
ATOM 1412 C C . PRO A 1 178 ? -17.025 5.215 2.685 1.00 88.06 178 PRO A C 1
ATOM 1414 O O . PRO A 1 178 ? -16.021 5.454 2.018 1.00 88.06 178 PRO A O 1
ATOM 1417 N N . ASP A 1 179 ? -17.730 6.163 3.306 1.00 84.81 179 ASP A N 1
ATOM 1418 C CA . ASP A 1 179 ? -17.496 7.610 3.188 1.00 84.81 179 ASP A CA 1
ATOM 1419 C C . ASP A 1 179 ? -16.575 8.172 4.278 1.0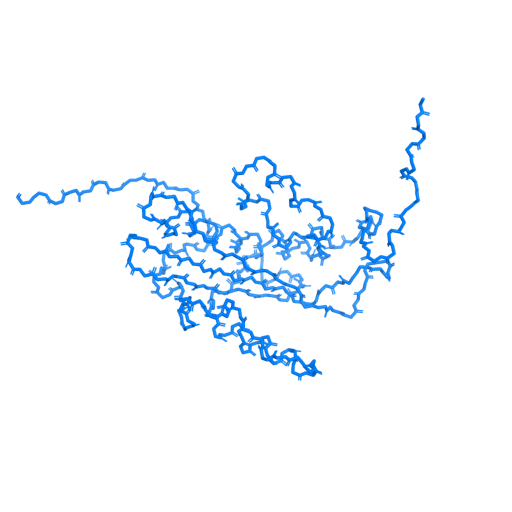0 84.81 179 ASP A C 1
ATOM 1421 O O . ASP A 1 179 ? -16.268 9.365 4.292 1.00 84.81 179 ASP A O 1
ATOM 1425 N N . MET A 1 180 ? -16.133 7.336 5.225 1.00 74.25 180 MET A N 1
ATOM 1426 C CA . MET A 1 180 ? -15.268 7.817 6.294 1.00 74.25 180 MET A CA 1
ATOM 1427 C C . MET A 1 180 ? -13.925 8.247 5.722 1.00 74.25 180 MET A C 1
ATOM 1429 O O . MET A 1 180 ? -13.235 7.485 5.049 1.00 74.25 180 MET A O 1
ATOM 1433 N N . ASN A 1 181 ? -13.523 9.464 6.070 1.00 64.75 181 ASN A N 1
ATOM 1434 C CA . ASN A 1 181 ? -12.148 9.894 5.951 1.00 64.75 181 ASN A CA 1
ATOM 1435 C C . ASN A 1 181 ? -11.587 10.064 7.362 1.00 64.75 181 ASN A C 1
ATOM 1437 O O . ASN A 1 181 ? -11.976 10.976 8.089 1.00 64.75 181 ASN A O 1
ATOM 1441 N N . VAL A 1 182 ? -10.649 9.204 7.752 1.00 59.09 182 VAL A N 1
ATOM 1442 C CA . VAL A 1 182 ? -9.979 9.267 9.063 1.00 59.09 182 VAL A CA 1
ATOM 1443 C C . VAL A 1 182 ? -9.292 10.625 9.295 1.00 59.09 182 VAL A C 1
ATOM 1445 O O . VAL A 1 182 ? -9.111 11.034 10.442 1.00 59.09 182 VAL A O 1
ATOM 1448 N N . ALA A 1 183 ? -8.989 11.388 8.236 1.00 53.88 183 ALA A N 1
ATOM 1449 C CA . ALA A 1 183 ? -8.514 12.767 8.355 1.00 53.88 183 ALA A CA 1
ATOM 1450 C C . ALA A 1 183 ? -9.546 13.724 8.990 1.00 53.88 183 ALA A C 1
ATOM 1452 O O . ALA A 1 183 ? -9.141 14.705 9.610 1.00 53.88 183 ALA A O 1
ATOM 1453 N N . MET A 1 184 ? -10.853 13.437 8.896 1.00 50.12 184 MET A N 1
ATOM 1454 C CA . MET A 1 184 ? -11.915 14.218 9.553 1.00 50.12 184 MET A CA 1
ATOM 1455 C C . MET A 1 184 ? -11.967 13.968 11.066 1.00 50.12 184 MET A C 1
ATOM 1457 O O . MET A 1 184 ? -12.266 14.889 11.823 1.00 50.12 184 MET A O 1
ATOM 1461 N N . SER A 1 185 ? -11.613 12.762 11.519 1.00 47.09 185 SER A N 1
ATOM 1462 C CA . SER A 1 185 ? -11.595 12.407 12.946 1.00 47.09 185 SER A CA 1
ATOM 1463 C C . SER A 1 185 ? -10.253 12.721 13.628 1.00 47.09 185 SER A C 1
ATOM 1465 O O . SER A 1 185 ? -10.194 12.826 14.853 1.00 47.09 185 SER A O 1
ATOM 1467 N N . TYR A 1 186 ? -9.166 12.908 12.861 1.00 54.91 186 TYR A N 1
ATOM 1468 C CA . TYR A 1 186 ? -7.815 13.105 13.407 1.00 54.91 186 TYR A CA 1
ATOM 1469 C C . TYR A 1 186 ? -6.964 14.122 12.620 1.00 54.91 186 TYR A C 1
ATOM 1471 O O . TYR A 1 186 ? -5.913 13.763 12.086 1.00 54.91 186 TYR A O 1
ATOM 1479 N N . PRO A 1 187 ? -7.298 15.427 12.661 1.00 50.72 187 PRO A N 1
ATOM 1480 C CA . PRO A 1 187 ? -6.451 16.506 12.123 1.00 50.72 187 PRO A CA 1
ATOM 1481 C C . PRO A 1 187 ? -5.060 16.612 12.794 1.00 50.72 187 PRO A C 1
ATOM 1483 O O . PRO A 1 187 ? -4.239 17.434 12.400 1.00 50.72 187 PRO A O 1
ATOM 1486 N N . LYS A 1 188 ? -4.797 15.783 13.820 1.00 42.06 188 LYS A N 1
ATOM 1487 C CA . LYS A 1 188 ? -3.541 15.667 14.579 1.00 42.06 188 LYS A CA 1
ATOM 1488 C C . LYS A 1 188 ? -2.682 14.454 14.197 1.00 42.06 188 LYS A C 1
ATOM 1490 O O . LYS A 1 188 ? -1.716 14.182 14.910 1.00 42.06 188 LYS A O 1
ATOM 1495 N N . LEU A 1 189 ? -3.006 13.706 13.135 1.00 49.38 189 LEU A N 1
ATOM 1496 C CA . LEU A 1 189 ? -1.987 12.864 12.500 1.00 49.38 189 LEU A CA 1
ATOM 1497 C C . LEU A 1 189 ? -0.965 13.828 11.890 1.00 49.38 189 LEU A C 1
ATOM 1499 O O . LEU A 1 189 ? -1.132 14.324 10.780 1.00 49.38 189 LEU A O 1
ATOM 1503 N N . ASP A 1 190 ? 0.015 14.203 12.713 1.00 50.19 190 ASP A N 1
ATOM 1504 C CA . ASP A 1 190 ? 1.114 15.074 12.333 1.00 50.19 190 ASP A CA 1
ATOM 1505 C C . ASP A 1 190 ? 1.694 14.551 11.018 1.00 50.19 190 ASP A C 1
ATOM 1507 O O . ASP A 1 190 ? 1.936 13.348 10.877 1.00 50.19 190 ASP A O 1
ATOM 1511 N N . LYS A 1 191 ? 1.925 15.459 10.063 1.00 53.34 191 LYS A N 1
ATOM 1512 C CA . LYS A 1 191 ? 2.610 15.150 8.804 1.00 53.34 191 LYS A CA 1
ATOM 1513 C C . LYS A 1 191 ? 3.908 14.388 9.069 1.00 53.34 191 LYS A C 1
ATOM 1515 O O . LYS A 1 191 ? 4.339 13.630 8.225 1.00 53.34 191 LYS A O 1
ATOM 1520 N N . SER A 1 192 ? 4.522 14.535 10.243 1.00 54.16 192 SER A N 1
ATOM 1521 C CA . SER A 1 192 ? 5.722 13.786 10.608 1.00 54.16 192 SER A CA 1
ATOM 1522 C C . SER A 1 192 ? 5.545 12.260 10.727 1.00 54.16 192 SER A C 1
ATOM 1524 O O . SER A 1 192 ? 6.560 11.568 10.760 1.00 54.16 192 SER A O 1
ATOM 1526 N N . CYS A 1 193 ? 4.317 11.719 10.808 1.00 61.97 193 CYS A N 1
ATOM 1527 C CA . CYS A 1 193 ? 4.035 10.294 11.064 1.00 61.97 193 CYS A CA 1
ATOM 1528 C C . CYS A 1 193 ? 4.815 9.703 12.266 1.00 61.97 193 CYS A C 1
ATOM 1530 O O . CYS A 1 193 ? 4.982 8.486 12.362 1.00 61.97 193 CYS A O 1
ATOM 1532 N N . LYS A 1 194 ? 5.320 10.536 13.193 1.00 53.47 194 LYS A N 1
ATOM 1533 C CA . LYS A 1 194 ? 6.134 10.094 14.336 1.00 53.47 194 LYS A CA 1
ATOM 1534 C C . LYS A 1 194 ? 5.241 9.614 15.490 1.00 53.47 194 LYS A C 1
ATOM 1536 O O . LYS A 1 194 ? 4.434 10.369 16.019 1.00 53.47 194 LYS A O 1
ATOM 1541 N N . CYS A 1 195 ? 5.444 8.374 15.928 1.00 52.03 195 CYS A N 1
ATOM 1542 C CA . CYS A 1 195 ? 4.960 7.798 17.199 1.00 52.03 195 CYS A CA 1
ATOM 1543 C C . CYS A 1 195 ? 6.201 7.668 18.147 1.00 52.03 195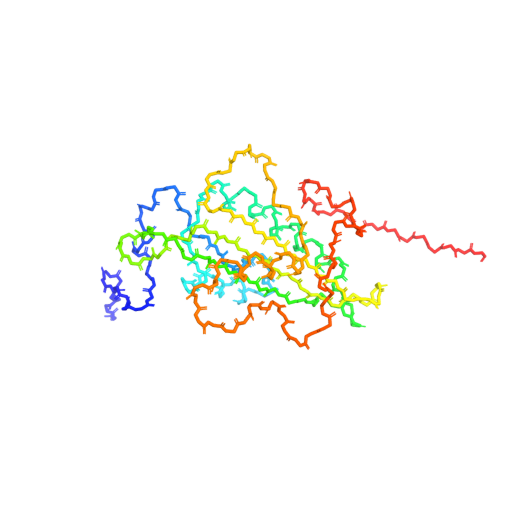 CYS A C 1
ATOM 1545 O O . CYS A 1 195 ? 7.237 7.285 17.589 1.00 52.03 195 CYS A O 1
ATOM 1547 N N . PRO A 1 196 ? 6.205 7.916 19.503 1.00 48.44 196 PRO A N 1
ATOM 1548 C CA . PRO A 1 196 ? 5.104 8.056 20.505 1.00 48.44 196 PRO A CA 1
ATOM 1549 C C . PRO A 1 196 ? 5.256 9.255 21.535 1.00 48.44 196 PRO A C 1
ATOM 1551 O O . PRO A 1 196 ? 6.212 10.017 21.383 1.00 48.44 196 PRO A O 1
ATOM 1554 N N . PRO A 1 197 ? 4.361 9.493 22.556 1.00 37.25 197 PRO A N 1
ATOM 1555 C CA . PRO A 1 197 ? 4.323 8.730 23.840 1.00 37.25 197 PRO A CA 1
ATOM 1556 C C . PRO A 1 197 ? 2.910 8.493 24.477 1.00 37.25 197 PRO A C 1
ATOM 1558 O O . PRO A 1 197 ? 1.949 9.179 24.121 1.00 37.25 197 PRO A O 1
ATOM 1561 N N . PRO A 1 198 ? 2.745 7.572 25.464 1.00 46.88 198 PRO A N 1
ATOM 1562 C CA . PRO A 1 198 ? 1.636 7.617 26.434 1.00 46.88 198 PRO A CA 1
ATOM 1563 C C . PRO A 1 198 ? 1.965 8.695 27.494 1.00 46.88 198 PRO A C 1
ATOM 1565 O O . PRO A 1 198 ? 3.130 8.944 27.773 1.00 46.88 198 PRO A O 1
ATOM 1568 N N . THR A 1 199 ? 1.044 9.446 28.094 1.00 46.44 199 THR A N 1
ATOM 1569 C CA . THR A 1 199 ? -0.075 9.027 28.948 1.00 46.44 199 THR A CA 1
ATOM 1570 C C . THR A 1 199 ? -0.955 10.249 29.227 1.00 46.44 199 THR A C 1
ATOM 1572 O O . THR A 1 199 ? -0.416 11.296 29.572 1.00 46.44 199 THR A O 1
ATOM 1575 N N . PHE A 1 200 ? -2.279 10.108 29.255 1.00 37.22 200 PHE A N 1
ATOM 1576 C CA . PHE A 1 200 ? -3.095 10.971 30.114 1.00 37.22 200 PHE A CA 1
ATOM 1577 C C . PHE A 1 200 ? -4.065 10.108 30.915 1.00 37.22 200 PHE A C 1
ATOM 1579 O O . PHE A 1 200 ? -5.158 9.775 30.470 1.00 37.22 200 PHE A O 1
ATOM 1586 N N . LYS A 1 201 ? -3.657 9.764 32.142 1.00 45.66 201 LYS A N 1
ATOM 1587 C CA . LYS A 1 201 ? -4.631 9.652 33.223 1.00 45.66 201 LYS A CA 1
ATOM 1588 C C . LYS A 1 201 ? -4.983 11.078 33.629 1.00 45.66 201 LYS A C 1
ATOM 1590 O O . LYS A 1 201 ? -4.194 11.723 34.307 1.00 45.66 201 LYS A O 1
ATOM 1595 N N . GLN A 1 202 ? -6.176 11.533 33.280 1.00 35.47 202 GLN A N 1
ATOM 1596 C CA . GLN A 1 202 ? -6.928 12.394 34.182 1.00 35.47 202 GLN A CA 1
ATOM 1597 C C . GLN A 1 202 ? -8.323 11.797 34.316 1.00 35.47 202 GLN A C 1
ATOM 1599 O O . GLN A 1 202 ? -9.221 12.048 33.519 1.00 35.47 202 GLN A O 1
ATOM 1604 N N . ARG A 1 203 ? -8.476 10.952 35.343 1.00 37.97 203 ARG A N 1
ATOM 1605 C CA . ARG A 1 203 ? -9.781 10.763 35.970 1.00 37.97 203 ARG A CA 1
ATOM 1606 C C . ARG A 1 203 ? -10.201 12.141 36.470 1.00 37.97 203 ARG A C 1
ATOM 1608 O O . ARG A 1 203 ? -9.533 12.687 37.343 1.00 37.97 203 ARG A O 1
ATOM 1615 N N . GLN A 1 204 ? -11.276 12.687 35.919 1.00 38.22 204 GLN A N 1
ATOM 1616 C CA . GLN A 1 204 ? -12.010 13.735 36.609 1.00 38.22 204 GLN A CA 1
ATOM 1617 C C . GLN A 1 204 ? -12.713 13.068 37.792 1.00 38.22 204 GLN A C 1
ATOM 1619 O O . GLN A 1 204 ? -13.668 12.317 37.612 1.00 38.22 204 GLN A O 1
ATOM 1624 N N . THR A 1 205 ? -12.195 13.282 38.995 1.00 39.09 205 THR A N 1
ATOM 1625 C CA . THR A 1 205 ? -12.976 13.112 40.219 1.00 39.09 205 THR A CA 1
ATOM 1626 C C . THR A 1 205 ? -13.718 14.420 40.465 1.00 39.09 205 THR A C 1
ATOM 1628 O O . THR A 1 205 ? -13.080 15.455 40.663 1.00 39.09 205 THR A O 1
ATOM 1631 N N . LYS A 1 206 ? -15.051 14.365 40.399 1.00 37.16 206 LYS A N 1
ATOM 1632 C CA . LYS A 1 206 ? -15.883 15.148 41.314 1.00 37.16 206 LYS A CA 1
ATOM 1633 C C . LYS A 1 206 ? -15.839 14.481 42.683 1.00 37.16 206 LYS A C 1
ATOM 1635 O O . LYS A 1 206 ? -15.684 13.237 42.699 1.00 37.16 206 LYS A O 1
#

pLDDT: mean 84.33, std 18.2, range [34.72, 98.44]

Foldseek 3Di:
DDDDPPPDDDDPQFDDPVLCPPVDQWDFAFQDALVQDPDPVSSVVSPDRVRTAGFGNLVRVAQVVLVVLLVSVVQLPFQQDPVRDRDKDKDKDFAFDDDGRVVRGTHGQKIKMKMWGAGPPVRAIEIWMWMDTRDHDPPRLDHTDTAFQLVVQVVVCVVCVVPPDDRDHDPPPDRHDRHDGVCVVPVPSPSNSDDDDDDDPDDDDD

Secondary structure (DSSP, 8-state):
-----TT----TTS--TTTTTT-TTEEEEESS-GGG-SSHHHHHHTTSGGGEEEEEHHHIIIIIHHHHHHHHHHHHHH-B-TTS-B--EEEEEEEEEEEEETTTEEEEEEEEEEEEEEETTTTEEEEEEEEEESS--SSTT--PPPB-HHHHHHHHHHHTTTS------SSTTS---SS--HHHH-TTS-TT--------------